Protein AF-0000000087589118 (afdb_homodimer)

Solvent-accessible surface area (backbone atoms only — not comparable to full-atom values): 20149 Å² total; per-residue (Å²): 125,88,69,83,42,79,87,40,58,57,67,55,26,70,69,50,79,77,41,51,36,53,31,52,37,42,54,59,58,39,51,76,53,74,71,47,61,70,73,59,77,58,68,56,58,54,50,35,26,51,57,49,11,67,47,36,67,33,54,89,62,41,63,40,61,42,80,47,79,38,60,33,68,79,64,35,42,68,54,47,76,59,26,60,63,55,52,49,57,67,77,38,78,66,69,66,48,65,68,22,31,56,67,45,53,67,44,34,50,47,46,44,44,46,40,55,57,42,59,76,43,82,81,44,53,75,28,38,50,29,57,48,77,45,76,41,53,44,65,64,24,58,77,26,42,52,63,12,21,68,44,29,67,50,27,41,26,18,22,49,38,36,24,42,38,35,27,34,24,66,73,37,81,44,57,90,68,71,76,52,62,66,56,67,73,102,126,90,69,84,42,80,87,39,56,56,66,57,26,70,70,50,80,77,42,53,36,52,30,51,36,41,53,60,58,37,53,77,54,73,73,46,61,71,72,60,76,56,68,54,57,56,51,35,26,52,57,47,11,67,46,35,68,32,53,90,61,40,63,42,63,42,79,47,80,38,60,34,69,80,64,35,42,68,53,48,78,60,26,61,64,54,52,49,58,66,76,38,80,67,69,66,47,65,69,25,33,56,68,45,54,68,45,36,49,46,46,44,45,46,40,54,57,44,59,75,44,81,81,43,53,76,26,38,50,28,57,47,76,44,75,42,54,42,64,66,23,60,76,26,41,55,63,13,19,67,43,30,68,49,29,40,26,19,24,50,39,35,26,43,37,34,28,35,24,66,75,37,82,45,57,88,68,69,75,52,60,66,56,68,73,103

Organism: NCBI:txid797122

Structure (mmCIF, N/CA/C/O backbone):
data_AF-0000000087589118-model_v1
#
loop_
_entity.id
_entity.type
_entity.pdbx_description
1 polymer 'Nitroreductase domain-containing protein'
#
loop_
_atom_site.group_PDB
_atom_site.id
_atom_site.type_symbol
_atom_site.label_atom_id
_atom_site.label_alt_id
_atom_site.label_comp_id
_atom_site.label_asym_id
_atom_site.label_entity_id
_atom_site.label_seq_id
_atom_site.pdbx_PDB_ins_code
_atom_site.Cartn_x
_atom_site.Cartn_y
_atom_site.Cartn_z
_atom_site.occupancy
_atom_site.B_iso_or_equiv
_atom_site.auth_seq_id
_atom_site.auth_comp_id
_atom_site.auth_asym_id
_atom_site.auth_atom_id
_atom_site.pdbx_PDB_model_num
ATOM 1 N N . VAL A 1 1 ? -5.434 -13.031 11.891 1 37.47 1 VAL A N 1
ATOM 2 C CA . VAL A 1 1 ? -5.336 -12.188 13.07 1 37.47 1 VAL A CA 1
ATOM 3 C C . VAL A 1 1 ? -6.621 -11.375 13.242 1 37.47 1 VAL A C 1
ATOM 5 O O . VAL A 1 1 ? -7.047 -10.68 12.312 1 37.47 1 VAL A O 1
ATOM 8 N N . ALA A 1 2 ? -7.414 -11.891 14.156 1 46.22 2 ALA A N 1
ATOM 9 C CA . ALA A 1 2 ? -8.586 -11.094 14.5 1 46.22 2 ALA A CA 1
ATOM 10 C C . ALA A 1 2 ? -8.188 -9.656 14.836 1 46.22 2 ALA A C 1
ATOM 12 O O . ALA A 1 2 ? -7.449 -9.422 15.789 1 46.22 2 ALA A O 1
ATOM 13 N N . MET A 1 3 ? -8.172 -8.719 13.742 1 62.84 3 MET A N 1
ATOM 14 C CA . MET A 1 3 ? -7.801 -7.324 13.984 1 62.84 3 MET A CA 1
ATOM 15 C C . MET A 1 3 ? -8.789 -6.66 14.938 1 62.84 3 MET A C 1
ATOM 17 O O . MET A 1 3 ? -10 -6.809 14.781 1 62.84 3 MET A O 1
ATOM 21 N N . HIS A 1 4 ? -8.289 -6.453 16.156 1 75.31 4 HIS A N 1
ATOM 22 C CA . HIS A 1 4 ? -9.133 -5.734 17.125 1 75.31 4 HIS A CA 1
ATOM 23 C C . HIS A 1 4 ? -9.055 -4.227 16.906 1 75.31 4 HIS A C 1
ATOM 25 O O . HIS A 1 4 ? -7.973 -3.639 16.984 1 75.31 4 HIS A O 1
ATOM 31 N N . LEU A 1 5 ? -10.156 -3.74 16.359 1 88.06 5 LEU A N 1
ATOM 32 C CA . LEU A 1 5 ? -10.266 -2.295 16.188 1 88.06 5 LEU A CA 1
ATOM 33 C C . LEU A 1 5 ? -11.109 -1.676 17.297 1 88.06 5 LEU A C 1
ATOM 35 O O . LEU A 1 5 ? -12.039 -2.312 17.797 1 88.06 5 LEU A O 1
ATOM 39 N N . SER A 1 6 ? -10.742 -0.585 17.719 1 89.88 6 SER A N 1
ATOM 40 C CA . SER A 1 6 ? -11.445 0.106 18.797 1 89.88 6 SER A CA 1
ATOM 41 C C . SER A 1 6 ? -12.711 0.783 18.281 1 89.88 6 SER A C 1
ATOM 43 O O . SER A 1 6 ? -13.688 0.93 19.016 1 89.88 6 SER A O 1
ATOM 45 N N . THR A 1 7 ? -12.766 1.156 17.016 1 90.06 7 THR A N 1
ATOM 46 C CA . THR A 1 7 ? -13.859 1.964 16.484 1 90.06 7 THR A CA 1
ATOM 47 C C . THR A 1 7 ? -14.898 1.083 15.797 1 90.06 7 THR A C 1
ATOM 49 O O . THR A 1 7 ? -15.992 1.544 15.469 1 90.06 7 THR A O 1
ATOM 52 N N . VAL A 1 8 ? -14.547 -0.201 15.523 1 91 8 VAL A N 1
ATOM 53 C CA . VAL A 1 8 ? -15.445 -1.096 14.805 1 91 8 VAL A CA 1
ATOM 54 C C . VAL A 1 8 ? -15.477 -2.459 15.492 1 91 8 VAL A C 1
ATOM 56 O O . VAL A 1 8 ? -14.43 -3.037 15.781 1 91 8 VAL A O 1
ATOM 59 N N . ALA A 1 9 ? -16.641 -2.93 15.742 1 91.62 9 ALA A N 1
ATOM 60 C CA . ALA A 1 9 ? -16.781 -4.246 16.359 1 91.62 9 ALA A CA 1
ATOM 61 C C . ALA A 1 9 ? -16.281 -5.344 15.422 1 91.62 9 ALA A C 1
ATOM 63 O O . ALA A 1 9 ? -16.516 -5.297 14.211 1 91.62 9 ALA A O 1
ATOM 64 N N . ALA A 1 10 ? -15.609 -6.266 15.984 1 89.38 10 ALA A N 1
ATOM 65 C CA . ALA A 1 10 ? -15.055 -7.375 15.211 1 89.38 10 ALA A CA 1
ATOM 66 C C . ALA A 1 10 ? -16.141 -8.117 14.445 1 89.38 10 ALA A C 1
ATOM 68 O O . ALA A 1 10 ? -15.922 -8.562 13.32 1 89.38 10 ALA A O 1
ATOM 69 N N . GLU A 1 11 ? -17.25 -8.266 15.086 1 91.44 11 GLU A N 1
ATOM 70 C CA . GLU A 1 11 ? -18.375 -8.945 14.453 1 91.44 11 GLU A CA 1
ATOM 71 C C . GLU A 1 11 ? -18.859 -8.188 13.227 1 91.44 11 GLU A C 1
ATOM 73 O O . GLU A 1 11 ? -19.234 -8.805 12.219 1 91.44 11 GLU A O 1
ATOM 78 N N . GLU A 1 12 ? -18.891 -6.895 13.359 1 93.44 12 GLU A N 1
ATOM 79 C CA . GLU A 1 12 ? -19.281 -6.074 12.227 1 93.44 12 GLU A CA 1
ATOM 80 C C . GLU A 1 12 ? -18.328 -6.25 11.047 1 93.44 12 GLU A C 1
ATOM 82 O O . GLU A 1 12 ? -18.766 -6.359 9.898 1 93.44 12 GLU A O 1
ATOM 87 N N . VAL A 1 13 ? -17.062 -6.293 11.289 1 92.38 13 VAL A N 1
ATOM 88 C CA . VAL A 1 13 ? -16.047 -6.492 10.242 1 92.38 13 VAL A CA 1
ATOM 89 C C . VAL A 1 13 ? -16.25 -7.863 9.602 1 92.38 13 VAL A C 1
ATOM 91 O O . VAL A 1 13 ? -16.219 -7.988 8.375 1 92.38 13 VAL A O 1
ATOM 94 N N . ARG A 1 14 ? -16.438 -8.883 10.391 1 90.25 14 ARG A N 1
ATOM 95 C CA . ARG A 1 14 ? -16.578 -10.25 9.906 1 90.25 14 ARG A CA 1
ATOM 96 C C . ARG A 1 14 ? -17.797 -10.391 9 1 90.25 14 ARG A C 1
ATOM 98 O O . ARG A 1 14 ? -17.75 -11.109 8 1 90.25 14 ARG A O 1
ATOM 105 N N . GLU A 1 15 ? -18.844 -9.688 9.305 1 93.56 15 GLU A N 1
ATOM 106 C CA . GLU A 1 15 ? -20.109 -9.844 8.602 1 93.56 15 GLU A CA 1
ATOM 107 C C . GLU A 1 15 ? -20.172 -8.945 7.367 1 93.56 15 GLU A C 1
ATOM 109 O O . GLU A 1 15 ? -21.047 -9.109 6.516 1 93.56 15 GLU A O 1
ATOM 114 N N . THR A 1 16 ? -19.25 -8.055 7.355 1 94.25 16 THR A N 1
ATOM 115 C CA . THR A 1 16 ? -19.234 -7.137 6.223 1 94.25 16 THR A CA 1
ATOM 116 C C . THR A 1 16 ? -18.797 -7.852 4.949 1 94.25 16 THR A C 1
ATOM 118 O O . THR A 1 16 ? -17.844 -8.648 4.977 1 94.25 16 THR A O 1
ATOM 121 N N . GLU A 1 17 ? -19.531 -7.641 3.891 1 94.06 17 GLU A N 1
ATOM 122 C CA . GLU A 1 17 ? -19.156 -8.164 2.582 1 94.06 17 GLU A CA 1
ATOM 123 C C . GLU A 1 17 ? -18.484 -7.082 1.732 1 94.06 17 GLU A C 1
ATOM 125 O O . GLU A 1 17 ? -18.938 -5.934 1.714 1 94.06 17 GLU A O 1
ATOM 130 N N . ILE A 1 18 ? -17.484 -7.496 1.084 1 95.88 18 ILE A N 1
ATOM 131 C CA . ILE A 1 18 ? -16.75 -6.555 0.233 1 95.88 18 ILE A CA 1
ATOM 132 C C . ILE A 1 18 ? -17.109 -6.809 -1.23 1 95.88 18 ILE A C 1
ATOM 134 O O . ILE A 1 18 ? -16.969 -7.93 -1.725 1 95.88 18 ILE A O 1
ATOM 138 N N . THR A 1 19 ? -17.547 -5.781 -1.872 1 94.94 19 THR A N 1
ATOM 139 C CA . THR A 1 19 ? -17.812 -5.84 -3.305 1 94.94 19 THR A CA 1
ATOM 140 C C . THR A 1 19 ? -16.703 -5.152 -4.094 1 94.94 19 THR A C 1
ATOM 142 O O . THR A 1 19 ? -15.961 -4.34 -3.547 1 94.94 19 THR A O 1
ATOM 145 N N . PRO A 1 20 ? -16.625 -5.516 -5.379 1 94.75 20 PRO A N 1
ATOM 146 C CA . PRO A 1 20 ? -15.633 -4.84 -6.215 1 94.75 20 PRO A CA 1
ATOM 147 C C . PRO A 1 20 ? -15.812 -3.322 -6.23 1 94.75 20 PRO A C 1
ATOM 149 O O . PRO A 1 20 ? -14.82 -2.584 -6.25 1 94.75 20 PRO A O 1
ATOM 152 N N . ALA A 1 21 ? -17.016 -2.857 -6.145 1 95.06 21 ALA A N 1
ATOM 153 C CA . ALA A 1 21 ? -17.266 -1.421 -6.121 1 95.06 21 ALA A CA 1
ATOM 154 C C . ALA A 1 21 ? -16.703 -0.786 -4.852 1 95.06 21 ALA A C 1
ATOM 156 O O . ALA A 1 21 ? -16.156 0.314 -4.895 1 95.06 21 ALA A O 1
ATOM 157 N N . MET A 1 22 ? -16.844 -1.459 -3.727 1 95.19 22 MET A N 1
ATOM 158 C CA . MET A 1 22 ? -16.328 -0.967 -2.455 1 95.19 22 MET A CA 1
ATOM 159 C C . MET A 1 22 ? -14.805 -0.904 -2.48 1 95.19 22 MET A C 1
ATOM 161 O O . MET A 1 22 ? -14.211 0.067 -2.008 1 95.19 22 MET A O 1
ATOM 165 N N . ALA A 1 23 ? -14.195 -1.973 -3.043 1 95.44 23 ALA A N 1
ATOM 166 C CA . ALA A 1 23 ? -12.742 -1.996 -3.164 1 95.44 23 ALA A CA 1
ATOM 167 C C . ALA A 1 23 ? -12.242 -0.854 -4.047 1 95.44 23 ALA A C 1
ATOM 169 O O . ALA A 1 23 ? -11.297 -0.152 -3.689 1 95.44 23 ALA A O 1
ATOM 170 N N . ALA A 1 24 ? -12.898 -0.668 -5.148 1 94.31 24 ALA A N 1
ATOM 171 C CA . ALA A 1 24 ? -12.531 0.403 -6.074 1 94.31 24 ALA A CA 1
ATOM 172 C C . ALA A 1 24 ? -12.656 1.769 -5.402 1 94.31 24 ALA A C 1
ATOM 174 O O . ALA A 1 24 ? -11.758 2.609 -5.527 1 94.31 24 ALA A O 1
ATOM 175 N N . LYS A 1 25 ? -13.727 1.959 -4.723 1 94.12 25 LYS A N 1
ATOM 176 C CA . LYS A 1 25 ? -13.961 3.232 -4.047 1 94.12 25 LYS A CA 1
ATOM 177 C C . LYS A 1 25 ? -12.891 3.496 -2.994 1 94.12 25 LYS A C 1
ATOM 179 O O . LYS A 1 25 ? -12.305 4.578 -2.955 1 94.12 25 LYS A O 1
ATOM 184 N N . LEU A 1 26 ? -12.656 2.551 -2.172 1 95.44 26 LEU A N 1
ATOM 185 C CA . LEU A 1 26 ? -11.719 2.744 -1.07 1 95.44 26 LEU A CA 1
ATOM 186 C C . LEU A 1 26 ? -10.305 2.984 -1.594 1 95.44 26 LEU A C 1
ATOM 188 O O . LEU A 1 26 ? -9.625 3.904 -1.143 1 95.44 26 LEU A O 1
ATOM 192 N N . VAL A 1 27 ? -9.852 2.146 -2.543 1 93.69 27 VAL A N 1
ATOM 193 C CA . VAL A 1 27 ? -8.508 2.277 -3.098 1 93.69 27 VAL A CA 1
ATOM 194 C C . VAL A 1 27 ? -8.375 3.609 -3.83 1 93.69 27 VAL A C 1
ATOM 196 O O . VAL A 1 27 ? -7.328 4.258 -3.771 1 93.69 27 VAL A O 1
ATOM 199 N N . GLY A 1 28 ? -9.461 4.055 -4.422 1 88.56 28 GLY A N 1
ATOM 200 C CA . GLY A 1 28 ? -9.461 5.297 -5.176 1 88.56 28 GLY A CA 1
ATOM 201 C C . GLY A 1 28 ? -9.641 6.523 -4.301 1 88.56 28 GLY A C 1
ATOM 202 O O . GLY A 1 28 ? -9.422 7.652 -4.754 1 88.56 28 GLY A O 1
ATOM 203 N N . LEU A 1 29 ? -10.07 6.348 -3.072 1 88 29 LEU A N 1
ATOM 204 C CA . LEU A 1 29 ? -10.344 7.453 -2.162 1 88 29 LEU A CA 1
ATOM 205 C C . LEU A 1 29 ? -9.047 8.109 -1.692 1 88 29 LEU A C 1
ATOM 207 O O . LEU A 1 29 ? -9.039 9.273 -1.309 1 88 29 LEU A O 1
ATOM 211 N N . ARG A 1 30 ? -8.047 7.332 -1.712 1 84.94 30 ARG A N 1
ATOM 212 C CA . ARG A 1 30 ? -6.785 7.848 -1.195 1 84.94 30 ARG A CA 1
ATOM 213 C C . ARG A 1 30 ? -6.215 8.922 -2.117 1 84.94 30 ARG A C 1
ATOM 215 O O . ARG A 1 30 ? -6.027 8.688 -3.312 1 84.94 30 ARG A O 1
ATOM 222 N N . MET A 1 31 ? -5.965 10.086 -1.559 1 83.06 31 MET A N 1
ATOM 223 C CA . MET A 1 31 ? -5.348 11.211 -2.268 1 83.06 31 MET A CA 1
ATOM 224 C C . MET A 1 31 ? -4.418 11.992 -1.349 1 83.06 31 MET A C 1
ATOM 226 O O . MET A 1 31 ? -4.613 12.016 -0.132 1 83.06 31 MET A O 1
ATOM 230 N N . SER A 1 32 ? -3.49 12.594 -2.039 1 85.25 32 SER A N 1
ATOM 231 C CA . SER A 1 32 ? -2.609 13.445 -1.247 1 85.25 32 SER A CA 1
ATOM 232 C C . SER A 1 32 ? -3.264 14.797 -0.955 1 85.25 32 SER A C 1
ATOM 234 O O . SER A 1 32 ? -3.518 15.578 -1.871 1 85.25 32 SER A O 1
ATOM 236 N N . THR A 1 33 ? -3.553 14.984 0.29 1 88.31 33 THR A N 1
ATOM 237 C CA . THR A 1 33 ? -4.164 16.219 0.748 1 88.31 33 THR A CA 1
ATOM 238 C C . THR A 1 33 ? -3.1 17.203 1.241 1 88.31 33 THR A C 1
ATOM 240 O O . THR A 1 33 ? -2.254 16.844 2.062 1 88.31 33 THR A O 1
ATOM 243 N N . ARG A 1 34 ? -3.139 18.375 0.814 1 85.62 34 ARG A N 1
ATOM 244 C CA . ARG A 1 34 ? -2.094 19.344 1.159 1 85.62 34 ARG A CA 1
ATOM 245 C C . ARG A 1 34 ? -2.688 20.609 1.764 1 85.62 34 ARG A C 1
ATOM 247 O O . ARG A 1 34 ? -2.141 21.703 1.596 1 85.62 34 ARG A O 1
ATOM 254 N N . ASN A 1 35 ? -3.83 20.484 2.254 1 89.56 35 ASN A N 1
ATOM 255 C CA . ASN A 1 35 ? -4.551 21.484 3.031 1 89.56 35 ASN A CA 1
ATOM 256 C C . ASN A 1 35 ? -5.465 20.844 4.066 1 89.56 35 ASN A C 1
ATOM 258 O O . ASN A 1 35 ? -6.668 20.703 3.834 1 89.56 35 ASN A O 1
ATOM 262 N N . PHE A 1 36 ? -4.969 20.641 5.285 1 94.06 36 PHE A N 1
ATOM 263 C CA . PHE A 1 36 ? -5.691 19.875 6.293 1 94.06 36 PHE A CA 1
ATOM 264 C C . PHE A 1 36 ? -6.523 20.797 7.176 1 94.06 36 PHE A C 1
ATOM 266 O O . PHE A 1 36 ? -6.145 21.938 7.414 1 94.06 36 PHE A O 1
ATOM 273 N N . LYS A 1 37 ? -7.645 20.203 7.578 1 94.44 37 LYS A N 1
ATOM 274 C CA . LYS A 1 37 ? -8.383 20.859 8.648 1 94.44 37 LYS A CA 1
ATOM 275 C C . LYS A 1 37 ? -7.625 20.766 9.977 1 94.44 37 LYS A C 1
ATOM 277 O O . LYS A 1 37 ? -6.82 19.859 10.172 1 94.44 37 LYS A O 1
ATOM 282 N N . ALA A 1 38 ? -7.926 21.625 10.883 1 94.31 38 ALA A N 1
ATOM 283 C CA . ALA A 1 38 ? -7.219 21.703 12.156 1 94.31 38 ALA A CA 1
ATOM 284 C C . ALA A 1 38 ? -7.742 20.656 13.141 1 94.31 38 ALA A C 1
ATOM 286 O O . ALA A 1 38 ? -7.117 20.406 14.172 1 94.31 38 ALA A O 1
ATOM 287 N N . ASP A 1 39 ? -8.93 20.062 12.844 1 96.56 39 ASP A N 1
ATOM 288 C CA . ASP A 1 39 ? -9.531 19.109 13.758 1 96.56 39 ASP A CA 1
ATOM 289 C C . ASP A 1 39 ? -8.609 17.922 14 1 96.56 39 ASP A C 1
ATOM 291 O O . ASP A 1 39 ? -8.164 17.266 13.055 1 96.56 39 ASP A O 1
ATOM 295 N N . VAL A 1 40 ? -8.328 17.688 15.305 1 97.75 40 VAL A N 1
ATOM 296 C CA . VAL A 1 40 ? -7.469 16.578 15.68 1 97.75 40 VAL A CA 1
ATOM 297 C C . VAL A 1 40 ? -8.266 15.273 15.641 1 97.75 40 VAL A C 1
ATOM 299 O O . VAL A 1 40 ? -9.328 15.172 16.25 1 97.75 40 VAL A O 1
ATOM 302 N N . PRO A 1 41 ? -7.824 14.32 14.906 1 97.62 41 PRO A N 1
ATOM 303 C CA . PRO A 1 41 ? -8.539 13.039 14.914 1 97.62 41 PRO A CA 1
ATOM 304 C C . PRO A 1 41 ? -8.562 12.383 16.297 1 97.62 41 PRO A C 1
ATOM 306 O O . PRO A 1 41 ? -7.633 12.562 17.078 1 97.62 41 PRO A O 1
ATOM 309 N N . ALA A 1 42 ? -9.594 11.617 16.531 1 97 42 ALA A N 1
ATOM 310 C CA . ALA A 1 42 ? -9.68 10.859 17.781 1 97 42 ALA A CA 1
ATOM 311 C C . ALA A 1 42 ? -8.531 9.859 17.891 1 97 42 ALA A C 1
ATOM 313 O O . ALA A 1 42 ? -8.141 9.234 16.906 1 97 42 ALA A O 1
ATOM 314 N N . ALA A 1 43 ? -8.07 9.672 19.125 1 96.19 43 ALA A N 1
ATOM 315 C CA . ALA A 1 43 ? -6.918 8.805 19.375 1 96.19 43 ALA A CA 1
ATOM 316 C C . ALA A 1 43 ? -7.223 7.367 18.953 1 96.19 43 ALA A C 1
ATOM 318 O O . ALA A 1 43 ? -6.348 6.668 18.438 1 96.19 43 ALA A O 1
ATOM 319 N N . ASN A 1 44 ? -8.383 6.957 19.219 1 95.88 44 ASN A N 1
ATOM 320 C CA . ASN A 1 44 ? -8.75 5.582 18.875 1 95.88 44 ASN A CA 1
ATOM 321 C C . ASN A 1 44 ? -8.766 5.355 17.375 1 95.88 44 ASN A C 1
ATOM 323 O O . ASN A 1 44 ? -8.445 4.266 16.906 1 95.88 44 ASN A O 1
ATOM 327 N N . VAL A 1 45 ? -9.125 6.363 16.562 1 96.56 45 VAL A N 1
ATOM 328 C CA . VAL A 1 45 ? -9.102 6.254 15.109 1 96.56 45 VAL A CA 1
ATOM 329 C C . VAL A 1 45 ? -7.656 6.109 14.633 1 96.56 45 VAL A C 1
ATOM 331 O O . VAL A 1 45 ? -7.359 5.27 13.773 1 96.56 45 VAL A O 1
ATOM 334 N N . LEU A 1 46 ? -6.77 6.871 15.227 1 97.31 46 LEU A N 1
ATOM 335 C CA . LEU A 1 46 ? -5.359 6.793 14.867 1 97.31 46 LEU A CA 1
ATOM 336 C C . LEU A 1 46 ? -4.785 5.426 15.219 1 97.31 46 LEU A C 1
ATOM 338 O O . LEU A 1 46 ? -4.008 4.855 14.445 1 97.31 46 LEU A O 1
ATOM 342 N N . THR A 1 47 ? -5.195 4.918 16.359 1 95.19 47 THR A N 1
ATOM 343 C CA . THR A 1 47 ? -4.75 3.594 16.766 1 95.19 47 THR A CA 1
ATOM 344 C C . THR A 1 47 ? -5.234 2.525 15.797 1 95.19 47 THR A C 1
ATOM 346 O O . THR A 1 47 ? -4.484 1.618 15.438 1 95.19 47 THR A O 1
ATOM 349 N N . ASP A 1 48 ? -6.469 2.65 15.398 1 95.44 48 ASP A N 1
ATOM 350 C CA . A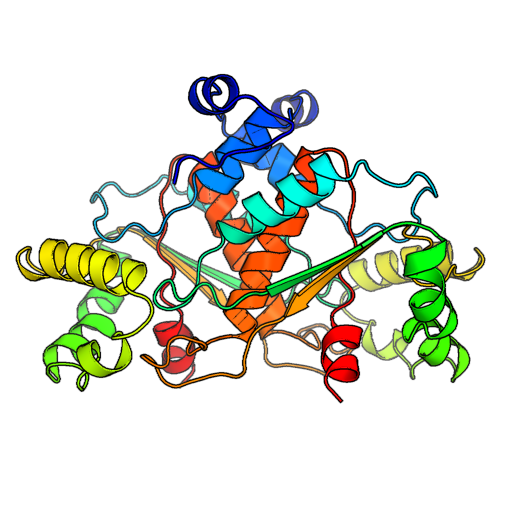SP A 1 48 ? -7.027 1.701 14.438 1 95.44 48 ASP A CA 1
ATOM 351 C C . ASP A 1 48 ? -6.285 1.771 13.109 1 95.44 48 ASP A C 1
ATOM 353 O O . ASP A 1 48 ? -6.023 0.742 12.484 1 95.44 48 ASP A O 1
ATOM 357 N N . ILE A 1 49 ? -5.977 2.973 12.688 1 96.62 49 ILE A N 1
ATOM 358 C CA . ILE A 1 49 ? -5.246 3.154 11.438 1 96.62 49 ILE A CA 1
ATOM 359 C C . ILE A 1 49 ? -3.898 2.441 11.516 1 96.62 49 ILE A C 1
ATOM 361 O O . ILE A 1 49 ? -3.502 1.744 10.578 1 96.62 49 ILE A O 1
ATOM 365 N N . VAL A 1 50 ? -3.221 2.557 12.648 1 94.81 50 VAL A N 1
ATOM 366 C CA . VAL A 1 50 ? -1.927 1.913 12.844 1 94.81 50 VAL A CA 1
ATOM 367 C C . VAL A 1 50 ? -2.1 0.396 12.859 1 94.81 50 VAL A C 1
ATOM 369 O O . VAL A 1 50 ? -1.301 -0.33 12.258 1 94.81 50 VAL A O 1
ATOM 372 N N . SER A 1 51 ? -3.129 -0.061 13.516 1 93.19 51 SER A N 1
ATOM 373 C CA . SER A 1 51 ? -3.41 -1.493 13.539 1 93.19 51 SER A CA 1
ATOM 374 C C . SER A 1 51 ? -3.615 -2.041 12.133 1 93.19 51 SER A C 1
ATOM 376 O O . SER A 1 51 ? -3.086 -3.102 11.789 1 93.19 51 SER A O 1
ATOM 378 N N . LEU A 1 52 ? -4.352 -1.342 11.344 1 93.56 52 LEU A N 1
ATOM 379 C CA . LEU A 1 52 ? -4.621 -1.773 9.977 1 93.56 52 LEU A CA 1
ATOM 380 C C . LEU A 1 52 ? -3.363 -1.688 9.125 1 93.56 52 LEU A C 1
ATOM 382 O O . LEU A 1 52 ? -3.141 -2.529 8.25 1 93.56 52 LEU A O 1
ATOM 386 N N . ALA A 1 5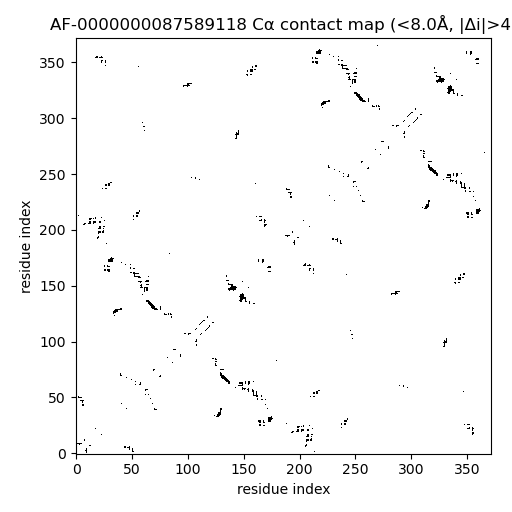3 ? -2.518 -0.672 9.375 1 93.88 53 ALA A N 1
ATOM 387 C CA . ALA A 1 53 ? -1.243 -0.551 8.672 1 93.88 53 ALA A CA 1
ATOM 388 C C . ALA A 1 53 ? -0.362 -1.771 8.922 1 93.88 53 ALA A C 1
ATOM 390 O O . ALA A 1 53 ? 0.359 -2.217 8.023 1 93.88 53 ALA A O 1
ATOM 391 N N . SER A 1 54 ? -0.457 -2.357 10.078 1 88.62 54 SER A N 1
ATOM 392 C CA . SER A 1 54 ? 0.389 -3.473 10.484 1 88.62 54 SER A CA 1
ATOM 393 C C . SER A 1 54 ? -0.022 -4.766 9.781 1 88.62 54 SER A C 1
ATOM 395 O O . SER A 1 54 ? 0.676 -5.777 9.875 1 88.62 54 SER A O 1
ATOM 397 N N . CYS A 1 55 ? -1.126 -4.734 9.062 1 88.25 55 CYS A N 1
ATOM 398 C CA . CYS A 1 55 ? -1.56 -5.883 8.273 1 88.25 55 CYS A CA 1
ATOM 399 C C . CYS A 1 55 ? -0.79 -5.965 6.957 1 88.25 55 CYS A C 1
ATOM 401 O O . CYS A 1 55 ? -0.933 -6.93 6.207 1 88.25 55 CYS A O 1
ATOM 403 N N . ALA A 1 56 ? 0.005 -4.98 6.691 1 91.56 56 ALA A N 1
ATOM 404 C CA . ALA A 1 56 ? 0.796 -4.961 5.465 1 91.56 56 ALA A CA 1
ATOM 405 C C . ALA A 1 56 ? 1.748 -6.152 5.406 1 91.56 56 ALA A C 1
ATOM 407 O O . ALA A 1 56 ? 2.162 -6.672 6.445 1 91.56 56 ALA A O 1
ATOM 408 N N . PRO A 1 57 ? 2.041 -6.602 4.215 1 87.5 57 PRO A N 1
ATOM 409 C CA . PRO A 1 57 ? 3.057 -7.652 4.105 1 87.5 57 PRO A CA 1
ATOM 410 C C . PRO A 1 57 ? 4.445 -7.176 4.52 1 87.5 57 PRO A C 1
ATOM 412 O O . PRO A 1 57 ? 4.723 -5.973 4.5 1 87.5 57 PRO A O 1
ATOM 415 N N . SER A 1 58 ? 5.266 -8.078 4.973 1 81.81 58 SER A N 1
ATOM 416 C CA . SER A 1 58 ? 6.672 -7.828 5.273 1 81.81 58 SER A CA 1
ATOM 417 C C . SER A 1 58 ? 7.527 -9.055 4.961 1 81.81 58 SER A C 1
ATOM 419 O O . SER A 1 58 ? 7.031 -10.18 4.953 1 81.81 58 SER A O 1
ATOM 421 N N . GLY A 1 59 ? 8.664 -8.695 4.535 1 74.62 59 GLY A N 1
ATOM 422 C CA . GLY A 1 59 ? 9.586 -9.797 4.281 1 74.62 59 GLY A CA 1
ATOM 423 C C . GLY A 1 59 ? 9.656 -10.789 5.43 1 74.62 59 GLY A C 1
ATOM 424 O O . GLY A 1 59 ? 9.883 -10.398 6.578 1 74.62 59 GLY A O 1
ATOM 425 N N . ALA A 1 60 ? 9.352 -12.023 5.047 1 65.94 60 ALA A N 1
ATOM 426 C CA . ALA A 1 60 ? 9.438 -13.133 5.996 1 65.94 60 ALA A CA 1
ATOM 427 C C . ALA A 1 60 ? 8.5 -12.914 7.18 1 65.94 60 ALA A C 1
ATOM 429 O O . ALA A 1 60 ? 8.688 -13.508 8.242 1 65.94 60 ALA A O 1
ATOM 430 N N . GLY A 1 61 ? 7.57 -11.938 7.051 1 70 61 GLY A N 1
ATOM 431 C CA . GLY A 1 61 ? 6.617 -11.656 8.109 1 70 61 GLY A CA 1
ATOM 432 C C . GLY A 1 61 ? 7.258 -11.055 9.344 1 70 61 GLY A C 1
ATOM 433 O O . GLY A 1 61 ? 6.727 -11.172 10.453 1 70 61 GLY A O 1
ATOM 434 N N . CYS A 1 62 ? 8.406 -10.352 9.203 1 67.06 62 CYS A N 1
ATOM 435 C CA . CYS A 1 62 ? 9.188 -9.812 10.305 1 67.06 62 CYS A CA 1
ATOM 436 C C . CYS A 1 62 ? 8.477 -8.633 10.953 1 67.06 62 CYS A C 1
ATOM 438 O O . CYS A 1 62 ? 8.727 -8.305 12.117 1 67.06 62 CYS A O 1
ATOM 440 N N . ASP A 1 63 ? 7.543 -8.062 10.25 1 75.44 63 ASP A N 1
ATOM 441 C CA . ASP A 1 63 ? 6.805 -6.902 10.742 1 75.44 63 ASP A CA 1
ATOM 442 C C . ASP A 1 63 ? 7.738 -5.902 11.414 1 75.44 63 ASP A C 1
ATOM 444 O O . ASP A 1 63 ? 7.555 -5.562 12.586 1 75.44 63 ASP A O 1
ATOM 448 N N . PRO A 1 64 ? 8.672 -5.348 10.695 1 77.75 64 PRO A N 1
ATOM 449 C CA . PRO A 1 64 ? 9.734 -4.527 11.281 1 77.75 64 PRO A CA 1
ATOM 450 C C . PRO A 1 64 ? 9.297 -3.09 11.539 1 77.75 64 PRO A C 1
ATOM 452 O O . PRO A 1 64 ? 10.031 -2.314 12.156 1 77.75 64 PRO A O 1
ATOM 455 N N . CYS A 1 65 ? 8.141 -2.752 11.156 1 86.94 65 CYS A N 1
ATOM 456 C CA . CYS A 1 65 ? 7.734 -1.354 11.172 1 86.94 65 CYS A CA 1
ATOM 457 C C . CYS A 1 65 ? 7.352 -0.918 12.586 1 86.94 65 CYS A C 1
ATOM 459 O O . CYS A 1 65 ? 6.723 -1.678 13.32 1 86.94 65 CYS A O 1
ATOM 461 N N . ARG A 1 66 ? 7.832 0.171 12.922 1 89.69 66 ARG A N 1
ATOM 462 C CA . ARG A 1 66 ? 7.414 0.885 14.125 1 89.69 66 ARG A CA 1
ATOM 463 C C . ARG A 1 66 ? 6.656 2.158 13.766 1 89.69 66 ARG A C 1
ATOM 465 O O . ARG A 1 66 ? 7.012 2.855 12.812 1 89.69 66 ARG A O 1
ATOM 472 N N . TYR A 1 67 ? 5.625 2.385 14.57 1 92.19 67 TYR A N 1
ATOM 473 C CA . TYR A 1 67 ? 4.758 3.525 14.297 1 92.19 67 TYR A CA 1
ATOM 474 C C . TYR A 1 67 ? 4.828 4.547 15.422 1 92.19 67 TYR A C 1
ATOM 476 O O . TYR A 1 67 ? 4.621 4.203 16.594 1 92.19 67 TYR A O 1
ATOM 484 N N . THR A 1 68 ? 5.18 5.742 15.109 1 94.19 68 THR A N 1
ATOM 485 C CA . THR A 1 68 ? 5.141 6.863 16.047 1 94.19 68 THR A CA 1
ATOM 486 C C . THR A 1 68 ? 4.039 7.848 15.664 1 94.19 68 THR A C 1
ATOM 488 O O . THR A 1 68 ? 4.035 8.383 14.555 1 94.19 68 THR A O 1
ATOM 491 N N . VAL A 1 69 ? 3.135 8.047 16.547 1 96.06 69 VAL A N 1
ATOM 492 C CA . VAL A 1 69 ? 2.01 8.945 16.297 1 96.06 69 VAL A CA 1
ATOM 493 C C . VAL A 1 69 ? 2.195 10.234 17.094 1 96.06 69 VAL A C 1
ATOM 495 O O . VAL A 1 69 ? 2.365 10.195 18.312 1 96.06 69 VAL A O 1
ATOM 498 N N . VAL A 1 70 ? 2.266 11.328 16.422 1 95.56 70 VAL A N 1
ATOM 499 C CA . VAL A 1 70 ? 2.293 12.664 17 1 95.56 70 VAL A CA 1
ATOM 500 C C . VAL A 1 70 ? 0.994 13.398 16.672 1 95.56 70 VAL A C 1
ATOM 502 O O . VAL A 1 70 ? 0.679 13.617 15.5 1 95.56 70 VAL A O 1
ATOM 505 N N . SER A 1 71 ? 0.251 13.734 17.672 1 97.31 71 SER A N 1
ATOM 506 C CA . SER A 1 71 ? -1.069 14.297 17.406 1 97.31 71 SER A CA 1
ATOM 507 C C . SER A 1 71 ? -1.406 15.414 18.391 1 97.31 71 SER A C 1
ATOM 509 O O . SER A 1 71 ? -1.16 15.281 19.594 1 97.31 71 SER A O 1
ATOM 511 N N . GLY A 1 72 ? -2.02 16.453 17.812 1 97 72 GLY A N 1
ATOM 512 C CA . GLY A 1 72 ? -2.365 17.609 18.625 1 97 72 GLY A CA 1
ATOM 513 C C . GLY A 1 72 ? -1.379 18.766 18.484 1 97 72 GLY A C 1
ATOM 514 O O . GLY A 1 72 ? -0.218 18.547 18.141 1 97 72 GLY A O 1
ATOM 515 N N . PRO A 1 73 ? -1.863 19.938 18.703 1 94.31 73 PRO A N 1
ATOM 516 C CA . PRO A 1 73 ? -1.046 21.125 18.453 1 94.31 73 PRO A CA 1
ATOM 517 C C . PRO A 1 73 ? 0.24 21.156 19.266 1 94.31 73 PRO A C 1
ATOM 519 O O . PRO A 1 73 ? 1.3 21.516 18.75 1 94.31 73 PRO A O 1
ATOM 522 N N . ASP A 1 74 ? 0.171 20.797 20.531 1 95.75 74 ASP A N 1
ATOM 523 C CA . ASP A 1 74 ? 1.345 20.859 21.391 1 95.75 74 ASP A CA 1
ATOM 524 C C . ASP A 1 74 ? 2.41 19.859 20.938 1 95.75 74 ASP A C 1
ATOM 526 O O . ASP A 1 74 ? 3.59 20.203 20.859 1 95.75 74 ASP A O 1
ATOM 530 N N . ALA A 1 75 ? 1.983 18.656 20.641 1 95.56 75 ALA A N 1
ATOM 531 C CA . ALA A 1 75 ? 2.918 17.609 20.219 1 95.56 75 ALA A CA 1
ATOM 532 C C . ALA A 1 75 ? 3.494 17.906 18.844 1 95.56 75 ALA A C 1
ATOM 534 O O . ALA A 1 75 ? 4.645 17.578 18.547 1 95.56 75 ALA A O 1
ATOM 535 N N . MET A 1 76 ? 2.721 18.578 18 1 94.75 76 MET A N 1
ATOM 536 C CA . MET A 1 76 ? 3.107 18.844 16.625 1 94.75 76 MET A CA 1
ATOM 537 C C . MET A 1 76 ? 4.004 20.078 16.547 1 94.75 76 MET A C 1
ATOM 539 O O . MET A 1 76 ? 4.73 20.25 15.562 1 94.75 76 MET A O 1
ATOM 543 N N . ALA A 1 77 ? 4.031 20.922 17.484 1 94.06 77 ALA A N 1
ATOM 544 C CA . ALA A 1 77 ? 4.668 22.25 17.438 1 94.06 77 ALA A CA 1
ATOM 545 C C . ALA A 1 77 ? 6.137 22.141 17.047 1 94.06 77 ALA A C 1
ATOM 547 O O . ALA A 1 77 ? 6.59 22.828 16.125 1 94.06 77 ALA A O 1
ATOM 548 N N . PRO A 1 78 ? 6.906 21.219 17.688 1 90.81 78 PRO A N 1
ATOM 549 C CA . PRO A 1 78 ? 8.312 21.125 17.312 1 90.81 78 PRO A CA 1
ATOM 550 C C . PRO A 1 78 ? 8.5 20.734 15.844 1 90.81 78 PRO A C 1
ATOM 552 O O . PRO A 1 78 ? 9.469 21.156 15.203 1 90.81 78 PRO A O 1
ATOM 555 N N . LEU A 1 79 ? 7.664 19.922 15.328 1 87.88 79 LEU A N 1
ATOM 556 C CA . LEU A 1 79 ? 7.75 19.469 13.945 1 87.88 79 LEU A CA 1
ATOM 557 C C . LEU A 1 79 ? 7.367 20.594 12.984 1 87.88 79 LEU A C 1
ATOM 559 O O . LEU A 1 79 ? 7.98 20.75 11.922 1 87.88 79 LEU A O 1
ATOM 563 N N . VAL A 1 80 ? 6.348 21.266 13.391 1 87.06 80 VAL A N 1
ATOM 564 C CA . VAL A 1 80 ? 5.879 22.391 12.594 1 87.06 80 VAL A CA 1
ATOM 565 C C . VAL A 1 80 ? 6.965 23.453 12.516 1 87.06 80 VAL A C 1
ATOM 567 O O . VAL A 1 80 ? 7.234 24 11.445 1 87.06 80 VAL A O 1
ATOM 570 N N . ASP A 1 81 ? 7.598 23.734 13.594 1 85.88 81 ASP A N 1
ATOM 571 C CA . ASP A 1 81 ? 8.641 24.75 13.68 1 85.88 81 ASP A CA 1
ATOM 572 C C . ASP A 1 81 ? 9.859 24.359 12.844 1 85.88 81 ASP A C 1
ATOM 574 O O . ASP A 1 81 ? 10.609 25.219 12.391 1 85.88 81 ASP A O 1
ATOM 578 N N . ASN A 1 82 ? 10.094 23.078 12.625 1 81.5 82 ASN A N 1
ATOM 579 C CA . ASN A 1 82 ? 11.25 22.578 11.891 1 81.5 82 ASN A CA 1
ATOM 580 C C . ASN A 1 82 ? 10.836 21.906 10.586 1 81.5 82 ASN A C 1
ATOM 582 O O . ASN A 1 82 ? 11.477 20.953 10.148 1 81.5 82 ASN A O 1
ATOM 586 N N . ASP A 1 83 ? 9.734 22.328 10.055 1 78.19 83 ASP A N 1
ATOM 587 C CA . ASP A 1 83 ? 9.203 21.734 8.828 1 78.19 83 ASP A CA 1
ATOM 588 C C . ASP A 1 83 ? 10.242 21.781 7.703 1 78.19 83 ASP A C 1
ATOM 590 O O . ASP A 1 83 ? 10.633 22.859 7.25 1 78.19 83 ASP A O 1
ATOM 594 N N . PRO A 1 84 ? 10.711 20.625 7.328 1 66.81 84 PRO A N 1
ATOM 595 C CA . PRO A 1 84 ? 11.75 20.609 6.293 1 66.81 84 PRO A CA 1
ATOM 596 C C . PRO A 1 84 ? 11.266 21.172 4.961 1 66.81 84 PRO A C 1
ATOM 598 O O . PRO A 1 84 ? 12.055 21.734 4.195 1 66.81 84 PRO A O 1
ATOM 601 N N . ILE A 1 85 ? 10.039 21.016 4.695 1 66.69 85 ILE A N 1
ATOM 602 C CA . ILE A 1 85 ? 9.492 21.516 3.438 1 66.69 85 ILE A CA 1
ATOM 603 C C . ILE A 1 85 ? 9.562 23.047 3.42 1 66.69 85 ILE A C 1
ATOM 605 O O . ILE A 1 85 ? 9.922 23.641 2.404 1 66.69 85 ILE A O 1
ATOM 609 N N . ALA A 1 86 ? 9.164 23.594 4.551 1 64.88 86 ALA A N 1
ATOM 610 C CA . ALA A 1 86 ? 9.234 25.047 4.672 1 64.88 86 ALA A CA 1
ATOM 611 C C . ALA A 1 86 ? 10.672 25.531 4.496 1 64.88 86 ALA A C 1
ATOM 613 O O . ALA A 1 86 ? 10.906 26.547 3.828 1 64.88 86 ALA A O 1
ATOM 614 N N . LYS A 1 87 ? 11.547 24.781 5.07 1 65.12 87 LYS A N 1
ATOM 615 C CA . LYS A 1 87 ? 12.953 25.156 4.965 1 65.12 87 LYS A CA 1
ATOM 616 C C . LYS A 1 87 ? 13.445 25.047 3.525 1 65.12 87 LYS A C 1
ATOM 618 O O . LYS A 1 87 ? 14.234 25.875 3.064 1 65.12 87 LYS A O 1
ATOM 623 N N . MET A 1 88 ? 12.961 24.031 2.861 1 61.81 88 MET A N 1
ATOM 624 C CA . MET A 1 88 ? 13.328 23.844 1.462 1 61.81 88 MET A CA 1
ATOM 625 C C . MET A 1 88 ? 12.719 24.938 0.587 1 61.81 88 MET A C 1
ATOM 627 O O . MET A 1 88 ? 13.359 25.422 -0.342 1 61.81 88 MET A O 1
ATOM 631 N N . LYS A 1 89 ? 11.484 25.203 0.854 1 59.16 89 LYS A N 1
ATOM 632 C CA . LYS A 1 89 ? 10.805 26.25 0.096 1 59.16 89 LYS A CA 1
ATOM 633 C C . LYS A 1 89 ? 11.461 27.609 0.334 1 59.16 89 LYS A C 1
ATOM 635 O O . LYS A 1 89 ? 11.5 28.453 -0.565 1 59.16 89 LYS A O 1
ATOM 640 N N . ALA A 1 90 ? 11.867 27.828 1.594 1 56.69 90 ALA A N 1
ATOM 641 C CA . ALA A 1 90 ? 12.523 29.094 1.933 1 56.69 90 ALA A CA 1
ATOM 642 C C . ALA A 1 90 ? 13.859 29.234 1.21 1 56.69 90 ALA A C 1
ATOM 644 O O . ALA A 1 90 ? 14.305 30.344 0.918 1 56.69 90 ALA A O 1
ATOM 645 N N . LYS A 1 91 ? 14.672 28.078 1.222 1 54.91 91 LYS A N 1
ATOM 646 C CA . LYS A 1 91 ? 15.992 28.141 0.594 1 54.91 91 LYS A CA 1
ATOM 647 C C . LYS A 1 91 ? 15.883 28.469 -0.89 1 54.91 91 LYS A C 1
ATOM 649 O O . LYS A 1 91 ? 16.875 28.828 -1.526 1 54.91 91 LYS A O 1
ATOM 654 N N . GLY A 1 92 ? 14.781 28.844 -1.541 1 45.22 92 GLY A N 1
ATOM 655 C CA . GLY A 1 92 ? 14.562 29.281 -2.908 1 45.22 92 GLY A CA 1
ATOM 656 C C . GLY A 1 92 ? 13.992 28.203 -3.801 1 45.22 92 GLY A C 1
ATOM 657 O O . GLY A 1 92 ? 13.812 27.062 -3.365 1 45.22 92 GLY A O 1
ATOM 658 N N . PRO A 1 93 ? 13.578 28.703 -5.172 1 41.19 93 PRO A N 1
ATOM 659 C CA . PRO A 1 93 ? 12.898 27.812 -6.121 1 41.19 93 PRO A CA 1
ATOM 660 C C . PRO A 1 93 ? 13.641 26.5 -6.336 1 41.19 93 PRO A C 1
ATOM 662 O O . PRO A 1 93 ? 14.867 26.484 -6.434 1 41.19 93 PRO A O 1
ATOM 665 N N . MET A 1 94 ? 13.391 25.547 -5.695 1 40.78 94 MET A N 1
ATOM 666 C CA . MET A 1 94 ? 14.062 24.328 -6.121 1 40.78 94 MET A CA 1
ATOM 667 C C . MET A 1 94 ? 14.539 24.438 -7.566 1 40.78 94 MET A C 1
ATOM 669 O O . MET A 1 94 ? 13.852 25.016 -8.406 1 40.78 94 MET A O 1
ATOM 673 N N . PRO A 1 95 ? 15.789 24.438 -7.957 1 37.56 95 PRO A N 1
ATOM 674 C CA . PRO A 1 95 ? 16.031 24.594 -9.391 1 37.56 95 PRO A CA 1
ATOM 675 C C . PRO A 1 95 ? 14.805 24.281 -10.242 1 37.56 95 PRO A C 1
ATOM 677 O O . PRO A 1 95 ? 13.867 23.625 -9.758 1 37.56 95 PRO A O 1
ATOM 680 N N . LYS A 1 96 ? 14.883 24.547 -11.703 1 32.56 96 LYS A N 1
ATOM 681 C CA . LYS A 1 96 ? 13.898 24.391 -12.773 1 32.56 96 LYS A CA 1
ATOM 682 C C . LYS A 1 96 ? 13.062 23.125 -12.57 1 32.56 96 LYS A C 1
ATOM 684 O O . LYS A 1 96 ? 13.422 22.047 -13.062 1 32.56 96 LYS A O 1
ATOM 689 N N . PHE A 1 97 ? 12.672 23 -11.539 1 35.47 97 PHE A N 1
ATOM 690 C CA . PHE A 1 97 ? 11.672 21.938 -11.422 1 35.47 97 PHE A CA 1
ATOM 691 C C . PHE A 1 97 ? 10.695 21.984 -12.594 1 35.47 97 PHE A C 1
ATOM 693 O O . PHE A 1 97 ? 10.102 20.969 -12.953 1 35.47 97 PHE A O 1
ATOM 700 N N . ALA A 1 98 ? 10.422 23.234 -13.086 1 35.84 98 ALA A N 1
ATOM 701 C CA . ALA A 1 98 ? 9.664 23.484 -14.305 1 35.84 98 ALA A CA 1
ATOM 702 C C . ALA A 1 98 ? 10.312 22.797 -15.5 1 35.84 98 ALA A C 1
ATOM 704 O O . ALA A 1 98 ? 9.617 22.344 -16.422 1 35.84 98 ALA A O 1
ATOM 705 N N . THR A 1 99 ? 11.594 23.047 -15.648 1 32.88 99 THR A N 1
ATOM 706 C CA . THR A 1 99 ? 12.297 22.391 -16.75 1 32.88 99 THR A CA 1
ATOM 707 C C . THR A 1 99 ? 12.203 20.875 -16.625 1 32.88 99 THR A C 1
ATOM 709 O O . THR A 1 99 ? 12.172 20.172 -17.641 1 32.88 99 THR A O 1
ATOM 712 N N . LEU A 1 100 ? 12.273 20.5 -15.484 1 33.97 100 LEU A N 1
ATOM 713 C CA . LEU A 1 100 ? 12.25 19.062 -15.25 1 33.97 100 LEU A CA 1
ATOM 714 C C . LEU A 1 100 ? 10.875 18.484 -15.562 1 33.97 100 LEU A C 1
ATOM 716 O O . LEU A 1 100 ? 10.758 17.328 -15.945 1 33.97 100 LEU A O 1
ATOM 720 N N . PHE A 1 101 ? 9.812 19.266 -15.344 1 37.38 101 PHE A N 1
ATOM 721 C CA . PHE A 1 101 ? 8.438 18.828 -15.539 1 37.38 101 PHE A CA 1
ATOM 722 C C . PHE A 1 101 ? 7.973 19.141 -16.953 1 37.38 101 PHE A C 1
ATOM 724 O O . PHE A 1 101 ? 6.781 19.359 -17.188 1 37.38 101 PHE A O 1
ATOM 731 N N . LYS A 1 102 ? 8.742 19.484 -17.828 1 30.88 102 LYS A N 1
ATOM 732 C CA . LYS A 1 102 ? 8.234 19.703 -19.188 1 30.88 102 LYS A CA 1
ATOM 733 C C . LYS A 1 102 ? 7.363 18.531 -19.641 1 30.88 102 LYS A C 1
ATOM 735 O O . LYS A 1 102 ? 6.383 18.719 -20.359 1 30.88 102 LYS A O 1
ATOM 740 N N . LYS A 1 103 ? 7.879 17.359 -19.578 1 36.22 103 LYS A N 1
ATOM 741 C CA . LYS A 1 103 ? 7.188 16.375 -20.406 1 36.22 103 LYS A CA 1
ATOM 742 C C . LYS A 1 103 ? 5.906 15.898 -19.719 1 36.22 103 LYS A C 1
ATOM 744 O O . LYS A 1 103 ? 5.047 15.289 -20.375 1 36.22 103 LYS A O 1
ATOM 749 N N . GLY A 1 104 ? 5.859 15.391 -18.531 1 37.59 104 GLY A N 1
ATOM 750 C CA . GLY A 1 104 ? 4.492 14.922 -18.359 1 37.59 104 GLY A CA 1
ATOM 751 C C . GLY A 1 104 ? 3.488 16.047 -18.234 1 37.59 104 GLY A C 1
ATOM 752 O O . GLY A 1 104 ? 3.5 16.797 -17.25 1 37.59 104 GLY A O 1
ATOM 753 N N . ARG A 1 105 ? 3.105 16.578 -19.281 1 38.59 105 ARG A N 1
ATOM 754 C CA . ARG A 1 105 ? 2.178 17.703 -19.469 1 38.59 105 ARG A CA 1
ATOM 755 C C . ARG A 1 105 ? 1.153 17.75 -18.344 1 38.59 105 ARG A C 1
ATOM 757 O O . ARG A 1 105 ? 0.872 18.828 -17.812 1 38.59 105 ARG A O 1
ATOM 764 N N . TRP A 1 106 ? 0.57 16.562 -18.141 1 39.53 106 TRP A N 1
ATOM 765 C CA . TRP A 1 106 ? -0.553 16.547 -17.219 1 39.53 106 TRP A CA 1
ATOM 766 C C . TRP A 1 106 ? -0.078 16.812 -15.789 1 39.53 106 TRP A C 1
ATOM 768 O O . TRP A 1 106 ? -0.683 17.594 -15.055 1 39.53 106 TRP A O 1
ATOM 778 N N . PHE A 1 107 ? 1.048 16.328 -15.344 1 40.62 107 PHE A N 1
ATOM 779 C CA . PHE A 1 107 ? 1.599 16.516 -14.008 1 40.62 107 PHE A CA 1
ATOM 780 C C . PHE A 1 107 ? 2.041 17.969 -13.805 1 40.62 107 PHE A C 1
ATOM 782 O O . PHE A 1 107 ? 1.751 18.562 -12.766 1 40.62 107 PHE A O 1
ATOM 789 N N . MET A 1 108 ? 2.637 18.469 -14.789 1 43.28 108 MET A N 1
ATOM 790 C CA . MET A 1 108 ? 3.023 19.875 -14.742 1 43.28 108 MET A CA 1
ATOM 791 C C . MET A 1 108 ? 1.798 20.766 -14.602 1 43.28 108 MET A C 1
ATOM 793 O O . MET A 1 108 ? 1.832 21.766 -13.883 1 43.28 108 MET A O 1
ATOM 797 N N . GLU A 1 109 ? 0.896 20.359 -15.453 1 42.41 109 GLU A N 1
ATOM 798 C CA . GLU A 1 109 ? -0.342 21.125 -15.312 1 42.41 109 GLU A CA 1
ATOM 799 C C . GLU A 1 109 ? -0.954 20.938 -13.93 1 42.41 109 GLU A C 1
ATOM 801 O O . GLU A 1 109 ? -1.409 21.891 -13.312 1 42.41 109 GLU A O 1
ATOM 806 N N . LYS A 1 110 ? -0.905 19.672 -13.445 1 43.88 110 LYS A N 1
ATOM 807 C CA . LYS A 1 110 ? -1.494 19.422 -12.133 1 43.88 110 LYS A CA 1
ATOM 808 C C . LYS A 1 110 ? -0.608 19.969 -11.023 1 43.88 110 LYS A C 1
ATOM 810 O O . LYS A 1 110 ? -1.106 20.531 -10.047 1 43.88 110 LYS A O 1
ATOM 815 N N . PHE A 1 111 ? 0.707 19.781 -11.102 1 44.5 111 PHE A N 1
ATOM 816 C CA . PHE A 1 111 ? 1.645 20.422 -10.188 1 44.5 111 PHE A CA 1
ATOM 817 C C . PHE A 1 111 ? 1.552 21.938 -10.289 1 44.5 111 PHE A C 1
ATOM 819 O O . PHE A 1 111 ? 1.607 22.641 -9.281 1 44.5 111 PHE A O 1
ATOM 826 N N . ARG A 1 112 ? 1.549 22.391 -11.516 1 43.59 112 ARG A N 1
ATOM 827 C CA . ARG A 1 112 ? 1.31 23.812 -11.742 1 43.59 112 ARG A CA 1
ATOM 828 C C . ARG A 1 112 ? -0.006 24.25 -11.109 1 43.59 112 ARG A C 1
ATOM 830 O O . ARG A 1 112 ? -0.082 25.328 -10.508 1 43.59 112 ARG A O 1
ATOM 837 N N . MET A 1 113 ? -0.914 23.375 -11.344 1 44.75 113 MET A N 1
ATOM 838 C CA . MET A 1 113 ? -2.193 23.703 -10.719 1 44.75 113 MET A CA 1
ATOM 839 C C . MET A 1 113 ? -2.107 23.578 -9.203 1 44.75 113 MET A C 1
ATOM 841 O O . MET A 1 113 ? -2.699 24.375 -8.477 1 44.75 113 MET A O 1
ATOM 845 N N . ASP A 1 114 ? -1.465 22.531 -8.773 1 44.75 114 ASP A N 1
ATOM 846 C CA . ASP A 1 114 ? -1.279 22.375 -7.332 1 44.75 114 ASP A CA 1
ATOM 847 C C . ASP A 1 114 ? -0.382 23.469 -6.773 1 44.75 114 ASP A C 1
ATOM 849 O O . ASP A 1 114 ? -0.661 24.031 -5.711 1 44.75 114 ASP A O 1
ATOM 853 N N . ARG A 1 115 ? 0.757 23.641 -7.41 1 44.56 115 ARG A N 1
ATOM 854 C CA . ARG A 1 115 ? 1.591 24.781 -7.027 1 44.56 115 ARG A CA 1
ATOM 855 C C . ARG A 1 115 ? 0.843 26.094 -7.207 1 44.56 115 ARG A C 1
ATOM 857 O O . ARG A 1 115 ? 0.954 27 -6.375 1 44.56 115 ARG A O 1
ATOM 864 N N . ALA A 1 116 ? 0.358 26.312 -8.406 1 42.31 116 ALA A N 1
ATOM 865 C CA . ALA A 1 116 ? -0.412 27.531 -8.594 1 42.31 116 ALA A CA 1
ATOM 866 C C . ALA A 1 116 ? -1.525 27.656 -7.555 1 42.31 116 ALA A C 1
ATOM 868 O O . ALA A 1 116 ? -1.794 28.734 -7.039 1 42.31 116 ALA A O 1
ATOM 869 N N . SER A 1 117 ? -2.178 26.594 -7.406 1 43.28 117 SER A N 1
ATOM 870 C CA . SER A 1 117 ? -3.203 26.703 -6.371 1 43.28 117 SER A CA 1
ATOM 871 C C . SER A 1 117 ? -2.58 26.828 -4.984 1 43.28 117 SER A C 1
ATOM 873 O O . SER A 1 117 ? -3.105 27.531 -4.125 1 43.28 117 SER A O 1
ATOM 875 N N . HIS A 1 118 ? -1.513 26.031 -4.746 1 44.44 118 HIS A N 1
ATOM 876 C CA . HIS A 1 118 ? -0.875 26.203 -3.445 1 44.44 118 HIS A CA 1
ATOM 877 C C . HIS A 1 118 ? 0.04 27.422 -3.43 1 44.44 118 HIS A C 1
ATOM 879 O O . HIS A 1 118 ? 0.368 27.938 -2.359 1 44.44 118 HIS A O 1
ATOM 885 N N . GLN A 1 119 ? 0.789 27.703 -4.484 1 42.72 119 GLN A N 1
ATOM 886 C CA . GLN A 1 119 ? 1.548 28.938 -4.426 1 42.72 119 GLN A CA 1
ATOM 887 C C . GLN A 1 119 ? 0.714 30.062 -3.818 1 42.72 119 GLN A C 1
ATOM 889 O O . GLN A 1 119 ? 1.223 30.875 -3.029 1 42.72 119 GLN A O 1
ATOM 894 N N . GLU A 1 120 ? -0.364 30.484 -4.633 1 44.44 120 GLU A N 1
ATOM 895 C CA . GLU A 1 120 ? -0.826 31.734 -4.059 1 44.44 120 GLU A CA 1
ATOM 896 C C . GLU A 1 120 ? -1.259 31.562 -2.607 1 44.44 120 GLU A C 1
ATOM 898 O O . GLU A 1 120 ? -1.258 32.5 -1.83 1 44.44 120 GLU A O 1
ATOM 903 N N . LYS A 1 121 ? -1.869 30.406 -2.254 1 50.75 121 LYS A N 1
ATOM 904 C CA . LYS A 1 121 ? -2.24 30.391 -0.841 1 50.75 121 LYS A CA 1
ATOM 905 C C . LYS A 1 121 ? -1.043 30.047 0.039 1 50.75 121 LYS A C 1
ATOM 907 O O . LYS A 1 121 ? -0.097 29.406 -0.417 1 50.75 121 LYS A O 1
ATOM 912 N N . GLU A 1 122 ? -0.862 30.75 1.266 1 63.31 122 GLU A N 1
ATOM 913 C CA . GLU A 1 122 ? 0.11 30.672 2.354 1 63.31 122 GLU A CA 1
ATOM 914 C C . GLU A 1 122 ? 0.417 29.234 2.734 1 63.31 122 GLU A C 1
ATOM 916 O O . GLU A 1 122 ? -0.488 28.469 3.08 1 63.31 122 GLU A O 1
ATOM 921 N N . TYR A 1 123 ? 1.526 28.641 2.25 1 75.44 123 TYR A N 1
ATOM 922 C CA . TYR A 1 123 ? 1.974 27.328 2.689 1 75.44 123 TYR A CA 1
ATOM 923 C C . TYR A 1 123 ? 1.887 27.188 4.207 1 75.44 123 TYR A C 1
ATOM 925 O O . TYR A 1 123 ? 2.391 28.047 4.938 1 75.44 123 TYR A O 1
ATOM 933 N N . ARG A 1 124 ? 1.141 26.375 4.621 1 83.69 124 ARG A N 1
ATOM 934 C CA . ARG A 1 124 ? 1.124 26 6.031 1 83.69 124 ARG A CA 1
ATOM 935 C C . ARG A 1 124 ? 2.084 24.859 6.309 1 83.69 124 ARG A C 1
ATOM 937 O O . ARG A 1 124 ? 2.09 23.859 5.59 1 83.69 124 ARG A O 1
ATOM 944 N N . PRO A 1 125 ? 2.914 25.016 7.293 1 85.44 125 PRO A N 1
ATOM 945 C CA . PRO A 1 125 ? 3.818 23.922 7.629 1 85.44 125 PRO A CA 1
ATOM 946 C C . PRO A 1 125 ? 3.094 22.578 7.762 1 85.44 125 PRO A C 1
ATOM 948 O O . PRO A 1 125 ? 2.02 22.516 8.359 1 85.44 125 PRO A O 1
ATOM 951 N N . LEU A 1 126 ? 3.701 21.562 7.113 1 88.56 126 LEU A N 1
ATOM 952 C CA . LEU A 1 126 ? 3.131 20.234 7.09 1 88.56 126 LEU A CA 1
ATOM 953 C C . LEU A 1 126 ? 1.689 20.266 6.59 1 88.56 126 LEU A C 1
ATOM 955 O O . LEU A 1 126 ? 0.856 19.469 7.035 1 88.56 126 LEU A O 1
ATOM 959 N N . TYR A 1 127 ? 1.411 21.281 5.867 1 88.38 127 TYR A N 1
ATOM 960 C CA . TYR A 1 127 ? 0.131 21.469 5.195 1 88.38 127 TYR A CA 1
ATOM 961 C C . TYR A 1 127 ? -0.997 21.641 6.203 1 88.38 127 TYR A C 1
ATOM 963 O O . TYR A 1 127 ? -2.16 21.359 5.898 1 88.38 127 TYR A O 1
ATOM 971 N N . GLY A 1 128 ? -0.618 21.953 7.438 1 91.69 128 GLY A N 1
ATOM 972 C CA . GLY A 1 128 ? -1.607 22.203 8.477 1 91.69 128 GLY A CA 1
ATOM 973 C C . GLY A 1 128 ? -2.123 20.922 9.117 1 91.69 128 GLY A C 1
ATOM 974 O O . GLY A 1 128 ? -3.17 20.938 9.766 1 91.69 128 GLY A O 1
ATOM 975 N N . ALA A 1 129 ? -1.473 19.828 8.906 1 94.5 129 ALA A N 1
ATOM 976 C CA . ALA A 1 129 ? -1.919 18.547 9.453 1 94.5 129 ALA A CA 1
ATOM 977 C C . ALA A 1 129 ? -1.87 18.562 10.977 1 94.5 129 ALA A C 1
ATOM 979 O O . ALA A 1 129 ? -0.853 18.922 11.57 1 94.5 129 ALA A O 1
ATOM 980 N N . PRO A 1 130 ? -2.912 18.156 11.594 1 97.25 130 PRO A N 1
ATOM 981 C CA . PRO A 1 130 ? -2.936 18.156 13.055 1 97.25 130 PRO A CA 1
ATOM 982 C C . PRO A 1 130 ? -2.246 16.922 13.648 1 97.25 130 PRO A C 1
ATOM 984 O O . PRO A 1 130 ? -2.045 16.859 14.867 1 97.25 130 PRO A O 1
ATOM 987 N N . SER A 1 131 ? -1.929 15.938 12.828 1 96.88 131 SER A N 1
ATOM 988 C CA . SER A 1 131 ? -1.288 14.703 13.281 1 96.88 131 SER A CA 1
ATOM 989 C C . SER A 1 131 ? -0.269 14.203 12.266 1 96.88 131 SER A C 1
ATOM 991 O O . SER A 1 131 ? -0.376 14.5 11.07 1 96.88 131 SER A O 1
ATOM 993 N N . LEU A 1 132 ? 0.704 13.484 12.75 1 94.69 132 LEU A N 1
ATOM 994 C CA . LEU A 1 132 ? 1.748 12.836 11.961 1 94.69 132 LEU A CA 1
ATOM 995 C C . LEU A 1 132 ? 1.963 11.398 12.43 1 94.69 132 LEU A C 1
ATOM 997 O O . LEU A 1 132 ? 2.016 11.125 13.633 1 94.69 132 LEU A O 1
ATOM 1001 N N . ILE A 1 133 ? 1.953 10.523 11.5 1 95.06 133 ILE A N 1
ATOM 1002 C CA . ILE A 1 133 ? 2.354 9.148 11.781 1 95.06 133 ILE A CA 1
ATOM 1003 C C . ILE A 1 133 ? 3.656 8.836 11.055 1 95.06 133 ILE A C 1
ATOM 1005 O O . ILE A 1 133 ? 3.732 8.945 9.828 1 95.06 133 ILE A O 1
ATOM 1009 N N . MET A 1 134 ? 4.652 8.477 11.812 1 92 134 MET A N 1
ATOM 1010 C CA . MET A 1 134 ? 5.941 8.07 11.258 1 92 134 MET A CA 1
ATOM 1011 C C . MET A 1 134 ? 6.09 6.555 11.273 1 92 134 MET A C 1
ATOM 1013 O O . MET A 1 134 ? 5.859 5.914 12.297 1 92 134 MET A O 1
ATOM 1017 N N . VAL A 1 135 ? 6.391 6.051 10.141 1 91.88 135 VAL A N 1
ATOM 1018 C CA . VAL A 1 135 ? 6.68 4.625 10.023 1 91.88 135 VAL A CA 1
ATOM 1019 C C . VAL A 1 135 ? 8.188 4.414 9.898 1 91.88 135 VAL A C 1
ATOM 1021 O O . VAL A 1 135 ? 8.82 4.926 8.969 1 91.88 135 VAL A O 1
ATOM 1024 N N . SER A 1 136 ? 8.75 3.707 10.82 1 87.06 136 SER A N 1
ATOM 1025 C CA . SER A 1 136 ? 10.188 3.467 10.844 1 87.06 136 SER A CA 1
ATOM 1026 C C . SER A 1 136 ? 10.5 1.974 10.875 1 87.06 136 SER A C 1
ATOM 1028 O O . SER A 1 136 ? 9.688 1.176 11.344 1 87.06 136 SER A O 1
ATOM 1030 N N . THR A 1 137 ? 11.539 1.665 10.273 1 83.12 137 THR A N 1
ATOM 1031 C CA . THR A 1 137 ? 12.016 0.287 10.305 1 83.12 137 THR A CA 1
ATOM 1032 C C . THR A 1 137 ? 13.477 0.23 10.75 1 83.12 137 THR A C 1
ATOM 1034 O O . THR A 1 137 ? 14.234 1.178 10.539 1 83.12 137 THR A O 1
ATOM 1037 N N . ALA A 1 138 ? 13.781 -0.87 11.438 1 75.56 138 ALA A N 1
ATOM 1038 C CA . ALA A 1 138 ? 15.203 -1.133 11.656 1 75.56 138 ALA A CA 1
ATOM 1039 C C . ALA A 1 138 ? 15.93 -1.354 10.328 1 75.56 138 ALA A C 1
ATOM 1041 O O . ALA A 1 138 ? 15.305 -1.669 9.312 1 75.56 138 ALA A O 1
ATOM 1042 N N . PRO A 1 139 ? 17.219 -1.056 10.367 1 72.06 139 PRO A N 1
ATOM 1043 C CA . PRO A 1 139 ? 17.984 -1.293 9.141 1 72.06 139 PRO A CA 1
ATOM 1044 C C . PRO A 1 139 ? 17.875 -2.736 8.648 1 72.06 139 PRO A C 1
ATOM 1046 O O . PRO A 1 139 ? 17.484 -3.625 9.414 1 72.06 139 PRO A O 1
ATOM 1049 N N . ALA A 1 140 ? 18.203 -2.789 7.375 1 66 140 ALA A N 1
ATOM 1050 C CA . ALA A 1 140 ? 18.141 -4.113 6.758 1 66 140 ALA A CA 1
ATOM 1051 C C . ALA A 1 140 ? 19.016 -5.105 7.512 1 66 140 ALA A C 1
ATOM 1053 O O . ALA A 1 140 ? 20.109 -4.754 7.98 1 66 140 ALA A O 1
ATOM 1054 N N . CYS A 1 141 ? 18.422 -6.043 7.828 1 60.38 141 CYS A N 1
ATOM 1055 C CA . CYS A 1 141 ? 19.203 -7.137 8.391 1 60.38 141 CYS A CA 1
ATOM 1056 C C . CYS A 1 141 ? 19 -8.422 7.594 1 60.38 141 CYS A C 1
ATOM 1058 O O . CYS A 1 141 ? 18.125 -8.492 6.73 1 60.38 141 CYS A O 1
ATOM 1060 N N . THR A 1 142 ? 20.062 -9.141 7.672 1 55.56 142 THR A N 1
ATOM 1061 C CA . THR A 1 142 ? 20 -10.43 6.992 1 55.56 142 THR A CA 1
ATOM 1062 C C . THR A 1 142 ? 18.781 -11.227 7.434 1 55.56 142 THR A C 1
ATOM 1064 O O . THR A 1 142 ? 18.266 -11.023 8.531 1 55.56 142 THR A O 1
ATOM 1067 N N . LEU A 1 143 ? 18.281 -11.883 6.441 1 53.22 143 LEU A N 1
ATOM 1068 C CA . LEU A 1 143 ? 17.156 -12.758 6.73 1 53.22 143 LEU A CA 1
ATOM 1069 C C . LEU A 1 143 ? 17.422 -13.602 7.973 1 53.22 143 LEU A C 1
ATOM 1071 O O . LEU A 1 143 ? 18.516 -14.172 8.117 1 53.22 143 LEU A O 1
ATOM 1075 N N . GLY A 1 144 ? 16.578 -13.445 8.953 1 48.62 144 GLY A N 1
ATOM 1076 C CA . GLY A 1 144 ? 16.766 -14.195 10.188 1 48.62 144 GLY A CA 1
ATOM 1077 C C . GLY A 1 144 ? 17.047 -13.305 11.383 1 48.62 144 GLY A C 1
ATOM 1078 O O . GLY A 1 144 ? 16.984 -13.758 12.531 1 48.62 144 GLY A O 1
ATOM 1079 N N . GLU A 1 145 ? 17.578 -12.148 11.031 1 52.41 145 GLU A N 1
ATOM 1080 C CA . GLU A 1 145 ? 17.734 -11.227 12.156 1 52.41 145 GLU A CA 1
ATOM 1081 C C . GLU A 1 145 ? 16.406 -10.555 12.5 1 52.41 145 GLU A C 1
ATOM 1083 O O . GLU A 1 145 ? 15.68 -10.117 11.609 1 52.41 145 GLU A O 1
ATOM 1088 N N . ASP A 1 146 ? 15.773 -10.914 13.609 1 50.5 146 ASP A N 1
ATOM 1089 C CA . ASP A 1 146 ? 14.414 -10.688 14.094 1 50.5 146 ASP A CA 1
ATOM 1090 C C . ASP A 1 146 ? 14 -9.227 13.891 1 50.5 146 ASP A C 1
ATOM 1092 O O . ASP A 1 146 ? 12.828 -8.945 13.625 1 50.5 146 ASP A O 1
ATOM 1096 N N . GLU A 1 147 ? 14.953 -8.406 14.094 1 54.69 147 GLU A N 1
ATOM 1097 C CA . GLU A 1 147 ? 14.5 -7.023 14.25 1 54.69 147 GLU A CA 1
ATOM 1098 C C . GLU A 1 147 ? 14.484 -6.293 12.906 1 54.69 147 GLU A C 1
ATOM 1100 O O . GLU A 1 147 ? 14.07 -5.137 12.828 1 54.69 147 GLU A O 1
ATOM 1105 N N . CYS A 1 148 ? 15.008 -7.168 11.891 1 57.31 148 CYS A N 1
ATOM 1106 C CA . CYS A 1 148 ? 15.133 -6.484 10.609 1 57.31 148 CYS A CA 1
ATOM 1107 C C . CYS A 1 148 ? 14.82 -7.426 9.453 1 57.31 148 CYS A C 1
ATOM 1109 O O . CYS A 1 148 ? 14.82 -8.648 9.625 1 57.31 148 CYS A O 1
ATOM 1111 N N . GLY A 1 149 ? 14.055 -7.02 8.539 1 60.94 149 GLY A N 1
ATOM 1112 C CA . GLY A 1 149 ? 13.82 -7.77 7.316 1 60.94 149 GLY A CA 1
ATOM 1113 C C . GLY A 1 149 ? 14.742 -7.367 6.184 1 60.94 149 GLY A C 1
ATOM 1114 O O . GLY A 1 149 ? 15.438 -6.352 6.27 1 60.94 149 GLY A O 1
ATOM 1115 N N . PRO A 1 150 ? 14.898 -8.219 5.281 1 65.19 150 PRO A N 1
ATOM 1116 C CA . PRO A 1 150 ? 15.828 -7.969 4.18 1 65.19 150 PRO A CA 1
ATOM 1117 C C . PRO A 1 150 ? 15.43 -6.758 3.336 1 65.19 150 PRO A C 1
ATOM 1119 O O . PRO A 1 150 ? 16.266 -6.195 2.627 1 65.19 150 PRO A O 1
ATOM 1122 N N . TRP A 1 151 ? 14.219 -6.328 3.568 1 78.88 151 TRP A N 1
ATOM 1123 C CA . TRP A 1 151 ? 13.734 -5.258 2.707 1 78.88 151 TRP A CA 1
ATOM 1124 C C . TRP A 1 151 ? 13 -4.199 3.518 1 78.88 151 TRP A C 1
ATOM 1126 O O . TRP A 1 151 ? 11.828 -3.912 3.256 1 78.88 151 TRP A O 1
ATOM 1136 N N . PRO A 1 152 ? 13.656 -3.549 4.383 1 80.12 152 PRO A N 1
ATOM 1137 C CA . PRO A 1 152 ? 12.984 -2.643 5.316 1 80.12 152 PRO A CA 1
ATOM 1138 C C . PRO A 1 152 ? 12.273 -1.49 4.609 1 80.12 152 PRO A C 1
ATOM 1140 O O . PRO A 1 152 ? 11.18 -1.094 5.016 1 80.12 152 PRO A O 1
ATOM 1143 N N . HIS A 1 153 ? 12.852 -0.963 3.545 1 81 153 HIS A N 1
ATOM 1144 C CA . HIS A 1 153 ? 12.234 0.158 2.846 1 81 153 HIS A CA 1
ATOM 1145 C C . HIS A 1 153 ? 10.938 -0.265 2.16 1 81 153 HIS A C 1
ATOM 1147 O O . HIS A 1 153 ? 9.953 0.471 2.184 1 81 153 HIS A O 1
ATOM 1153 N N . GLN A 1 154 ? 11.016 -1.445 1.62 1 86.38 154 GLN A N 1
ATOM 1154 C CA . GLN A 1 154 ? 9.812 -1.979 0.99 1 86.38 154 GLN A CA 1
ATOM 1155 C C . GLN A 1 154 ? 8.727 -2.273 2.027 1 86.38 154 GLN A C 1
ATOM 1157 O O . GLN A 1 154 ? 7.562 -1.936 1.826 1 86.38 154 GLN A O 1
ATOM 1162 N N . ASP A 1 155 ? 9.156 -2.854 3.105 1 87.31 155 ASP A N 1
ATOM 1163 C CA . ASP A 1 155 ? 8.219 -3.184 4.172 1 87.31 155 ASP A CA 1
ATOM 1164 C C . ASP A 1 155 ? 7.547 -1.927 4.723 1 87.31 155 ASP A C 1
ATOM 1166 O O . ASP A 1 155 ? 6.332 -1.907 4.93 1 87.31 155 ASP A O 1
ATOM 1170 N N . ALA A 1 156 ? 8.328 -0.909 4.91 1 89.31 156 ALA A N 1
ATOM 1171 C CA . ALA A 1 156 ? 7.77 0.354 5.391 1 89.31 156 ALA A CA 1
ATOM 1172 C C . ALA A 1 156 ? 6.809 0.958 4.371 1 89.31 156 ALA A C 1
ATOM 1174 O O . ALA A 1 156 ? 5.777 1.521 4.742 1 89.31 156 ALA A O 1
ATOM 1175 N N . SER A 1 157 ? 7.188 0.861 3.115 1 91.19 157 SER A N 1
ATOM 1176 C CA . SER A 1 157 ? 6.336 1.41 2.066 1 91.19 157 SER A CA 1
ATOM 1177 C C . SER A 1 157 ? 4.992 0.693 2.018 1 91.19 157 SER A C 1
ATOM 1179 O O . SER A 1 157 ? 3.951 1.326 1.824 1 91.19 157 SER A O 1
ATOM 1181 N N . TYR A 1 158 ? 5.02 -0.618 2.182 1 92.69 158 TYR A N 1
ATOM 1182 C CA . TYR A 1 158 ? 3.768 -1.363 2.236 1 92.69 158 TYR A CA 1
ATOM 1183 C C . TYR A 1 158 ? 2.902 -0.893 3.4 1 92.69 158 TYR A C 1
ATOM 1185 O O . TYR A 1 158 ? 1.695 -0.692 3.244 1 92.69 158 TYR A O 1
ATOM 1193 N N . ALA A 1 159 ? 3.553 -0.744 4.508 1 93.38 159 ALA A N 1
ATOM 1194 C CA . ALA A 1 159 ? 2.842 -0.292 5.699 1 93.38 159 ALA A CA 1
ATOM 1195 C C . ALA A 1 159 ? 2.213 1.08 5.477 1 93.38 159 ALA A C 1
ATOM 1197 O O . ALA A 1 159 ? 1.059 1.31 5.848 1 93.38 159 ALA A O 1
ATOM 1198 N N . VAL A 1 160 ? 2.916 1.968 4.867 1 94.62 160 VAL A N 1
ATOM 1199 C CA . VAL A 1 160 ? 2.43 3.32 4.609 1 94.62 160 VAL A CA 1
ATOM 1200 C C . VAL A 1 160 ? 1.241 3.271 3.652 1 94.62 160 VAL A C 1
ATOM 1202 O O . VAL A 1 160 ? 0.245 3.969 3.854 1 94.62 160 VAL A O 1
ATOM 1205 N N . ALA A 1 161 ? 1.391 2.492 2.637 1 95.06 161 ALA A N 1
ATOM 1206 C CA . ALA A 1 161 ? 0.282 2.369 1.693 1 95.06 161 ALA A CA 1
ATOM 1207 C C . ALA A 1 161 ? -0.977 1.858 2.389 1 95.06 161 ALA A C 1
ATOM 1209 O O . ALA A 1 161 ? -2.068 2.391 2.178 1 95.06 161 ALA A O 1
ATOM 1210 N N . HIS A 1 162 ? -0.853 0.824 3.207 1 95.81 162 HIS A N 1
ATOM 1211 C CA . HIS A 1 162 ? -1.984 0.307 3.967 1 95.81 162 HIS A CA 1
ATOM 1212 C C . HIS A 1 162 ? -2.547 1.368 4.906 1 95.81 162 HIS A C 1
ATOM 1214 O O . HIS A 1 162 ? -3.766 1.501 5.043 1 95.81 162 HIS A O 1
ATOM 1220 N N . LEU A 1 163 ? -1.622 2.066 5.504 1 96.56 163 LEU A N 1
ATOM 1221 C CA . LEU A 1 163 ? -2.006 3.154 6.395 1 96.56 163 LEU A CA 1
ATOM 1222 C C . LEU A 1 163 ? -2.859 4.184 5.664 1 96.56 163 LEU A C 1
ATOM 1224 O O . LEU A 1 163 ? -3.906 4.602 6.164 1 96.56 163 LEU A O 1
ATOM 1228 N N . GLN A 1 164 ? -2.461 4.562 4.5 1 96.75 164 GLN A N 1
ATOM 1229 C CA . GLN A 1 164 ? -3.152 5.594 3.736 1 96.75 164 GLN A CA 1
ATOM 1230 C C . GLN A 1 164 ? -4.543 5.129 3.312 1 96.75 164 GLN A C 1
ATOM 1232 O O . GLN A 1 164 ? -5.508 5.891 3.391 1 96.75 164 GLN A O 1
ATOM 1237 N N . ILE A 1 165 ? -4.645 3.928 2.9 1 96.88 165 ILE A N 1
ATOM 1238 C CA . ILE A 1 165 ? -5.934 3.387 2.48 1 96.88 165 ILE A CA 1
ATOM 1239 C C . ILE A 1 165 ? -6.848 3.232 3.691 1 96.88 165 ILE A C 1
ATOM 1241 O O . ILE A 1 165 ? -8.031 3.568 3.631 1 96.88 165 ILE A O 1
ATOM 1245 N N . ALA A 1 166 ? -6.289 2.738 4.785 1 96.44 166 ALA A N 1
ATOM 1246 C CA . ALA A 1 166 ? -7.059 2.613 6.023 1 96.44 166 ALA A CA 1
ATOM 1247 C C . ALA A 1 166 ? -7.57 3.973 6.488 1 96.44 166 ALA A C 1
ATOM 1249 O O . ALA A 1 166 ? -8.734 4.109 6.863 1 96.44 166 ALA A O 1
ATOM 1250 N N . ALA A 1 167 ? -6.695 4.984 6.496 1 97.56 167 ALA A N 1
ATOM 1251 C CA . ALA A 1 167 ? -7.074 6.332 6.914 1 97.56 167 ALA A CA 1
ATOM 1252 C C . ALA A 1 167 ? -8.242 6.855 6.082 1 97.56 167 ALA A C 1
ATOM 1254 O O . ALA A 1 167 ? -9.203 7.402 6.625 1 97.56 167 ALA A O 1
ATOM 1255 N N . ALA A 1 168 ? -8.133 6.66 4.797 1 96.25 168 ALA A N 1
ATOM 1256 C CA . ALA A 1 168 ? -9.211 7.102 3.912 1 96.25 168 ALA A CA 1
ATOM 1257 C C . ALA A 1 168 ? -10.531 6.434 4.277 1 96.25 168 ALA A C 1
ATOM 1259 O O . ALA A 1 168 ? -11.57 7.094 4.324 1 96.25 168 ALA A O 1
ATOM 1260 N N . GLY A 1 169 ? -10.484 5.141 4.57 1 96.31 169 GLY A N 1
ATOM 1261 C CA . GLY A 1 169 ? -11.68 4.398 4.941 1 96.31 169 GLY A CA 1
ATOM 1262 C C . GLY A 1 169 ? -12.242 4.809 6.289 1 96.31 169 GLY A C 1
ATOM 1263 O O . GLY A 1 169 ? -13.414 4.566 6.578 1 96.31 169 GLY A O 1
ATOM 1264 N N . LEU A 1 170 ? -11.422 5.375 7.09 1 95.94 170 LEU A N 1
ATOM 1265 C CA . LEU A 1 170 ? -11.852 5.809 8.414 1 95.94 170 LEU A CA 1
ATOM 1266 C C . LEU A 1 170 ? -12.133 7.305 8.43 1 95.94 170 LEU A C 1
ATOM 1268 O O . LEU A 1 170 ? -12.32 7.895 9.492 1 95.94 170 LEU A O 1
ATOM 1272 N N . GLY A 1 171 ? -12.086 7.926 7.23 1 94.88 171 GLY A N 1
ATOM 1273 C CA . GLY A 1 171 ? -12.555 9.289 7.059 1 94.88 171 GLY A CA 1
ATOM 1274 C C . GLY A 1 171 ? -11.445 10.32 7.188 1 94.88 171 GLY A C 1
ATOM 1275 O O . GLY A 1 171 ? -11.711 11.508 7.398 1 94.88 171 GLY A O 1
ATOM 1276 N N . LEU A 1 172 ? -10.234 9.906 7.16 1 96.94 172 LEU A N 1
ATOM 1277 C CA . LEU A 1 172 ? -9.109 10.828 7.281 1 96.94 172 LEU A CA 1
ATOM 1278 C C . LEU A 1 172 ? -8.289 10.852 5.996 1 96.94 172 LEU A C 1
ATOM 1280 O O . LEU A 1 172 ? -8.07 9.812 5.375 1 96.94 172 LEU A O 1
ATOM 1284 N N . SER A 1 173 ? -7.887 12.016 5.516 1 95.31 173 SER A N 1
ATOM 1285 C CA . SER A 1 173 ? -6.973 12.164 4.391 1 95.31 173 SER A CA 1
ATOM 1286 C C . SER A 1 173 ? -5.52 12.148 4.852 1 95.31 173 SER A C 1
ATOM 1288 O O . SER A 1 173 ? -5.238 12.352 6.035 1 95.31 173 SER A O 1
ATOM 1290 N N . THR A 1 174 ? -4.656 11.875 3.984 1 95.69 174 THR A N 1
ATOM 1291 C CA . THR A 1 174 ? -3.236 11.812 4.309 1 95.69 174 THR A CA 1
ATOM 1292 C C . THR A 1 174 ? -2.402 12.461 3.207 1 95.69 174 THR A C 1
ATOM 1294 O O . THR A 1 174 ? -2.908 12.734 2.119 1 95.69 174 THR A O 1
ATOM 1297 N N . CYS A 1 175 ? -1.209 12.758 3.467 1 91 175 CYS A N 1
ATOM 1298 C CA . CYS A 1 175 ? -0.178 13.164 2.518 1 91 175 CYS A CA 1
ATOM 1299 C C . CYS A 1 175 ? 1.178 12.586 2.906 1 91 175 CYS A C 1
ATOM 1301 O O . CYS A 1 175 ? 1.633 12.766 4.035 1 91 175 CYS A O 1
ATOM 1303 N N . GLU A 1 176 ? 1.713 11.805 2 1 87.75 176 GLU A N 1
ATOM 1304 C CA . GLU A 1 176 ? 3.035 11.242 2.258 1 87.75 176 GLU A CA 1
ATOM 1305 C C . GLU A 1 176 ? 4.129 12.281 2.043 1 87.75 176 GLU A C 1
ATOM 1307 O O . GLU A 1 176 ? 4.156 12.961 1.014 1 87.75 176 GLU A O 1
ATOM 1312 N N . LEU A 1 177 ? 4.996 12.422 3.025 1 77.12 177 LEU A N 1
ATOM 1313 C CA . LEU A 1 177 ? 6.156 13.297 2.941 1 77.12 177 LEU A CA 1
ATOM 1314 C C . LEU A 1 177 ? 7.449 12.492 2.922 1 77.12 177 LEU A C 1
ATOM 1316 O O . LEU A 1 177 ? 7.859 11.945 3.949 1 77.12 177 LEU A O 1
ATOM 1320 N N . SER A 1 178 ? 7.879 11.68 1.864 1 60.78 178 SER A N 1
ATOM 1321 C CA . SER A 1 178 ? 9.016 10.766 1.785 1 60.78 178 SER A CA 1
ATOM 1322 C C . SER A 1 178 ? 10.328 11.5 2.021 1 60.78 178 SER A C 1
ATOM 1324 O O . SER A 1 178 ? 11.297 10.922 2.523 1 60.78 178 SER A O 1
ATOM 1326 N N . MET A 1 179 ? 10.555 12.711 1.526 1 51.03 179 MET A N 1
ATOM 1327 C CA . MET A 1 179 ? 11.82 13.422 1.7 1 51.03 179 MET A CA 1
ATOM 1328 C C . MET A 1 179 ? 12.164 13.562 3.18 1 51.03 179 MET A C 1
ATOM 1330 O O . MET A 1 179 ? 13.336 13.625 3.543 1 51.03 179 MET A O 1
ATOM 1334 N N . MET A 1 180 ? 11.273 13.633 3.916 1 43.03 180 MET A N 1
ATOM 1335 C CA . MET A 1 180 ? 11.5 13.898 5.336 1 43.03 180 MET A CA 1
ATOM 1336 C C . MET A 1 180 ? 12.055 12.656 6.035 1 43.03 180 MET A C 1
ATOM 1338 O O . MET A 1 180 ? 12.875 12.773 6.949 1 43.03 180 MET A O 1
ATOM 1342 N N . ALA A 1 181 ? 11.609 11.422 5.676 1 45.34 181 ALA A N 1
ATOM 1343 C CA . ALA A 1 181 ? 12.07 10.258 6.422 1 45.34 181 ALA A CA 1
ATOM 1344 C C . ALA A 1 181 ? 13.578 10.07 6.27 1 45.34 181 ALA A C 1
ATOM 1346 O O . ALA A 1 181 ? 14.25 9.633 7.203 1 45.34 181 ALA A O 1
ATOM 1347 N N . VAL A 1 182 ? 14.18 10.344 5.184 1 39.28 182 VAL A N 1
ATOM 1348 C CA . VAL A 1 182 ? 15.617 10.234 4.988 1 39.28 182 VAL A CA 1
ATOM 1349 C C . VAL A 1 182 ? 16.344 11.219 5.914 1 39.28 182 VAL A C 1
ATOM 1351 O O . VAL A 1 182 ? 17.375 10.891 6.492 1 39.28 182 VAL A O 1
ATOM 1354 N N . GLU A 1 183 ? 15.797 12.352 6.004 1 39.22 183 GLU A N 1
ATOM 1355 C CA . GLU A 1 183 ? 16.531 13.375 6.734 1 39.22 183 GLU A CA 1
ATOM 1356 C C . GLU A 1 183 ? 16.453 13.141 8.242 1 39.22 183 GLU A C 1
ATOM 1358 O O . GLU A 1 183 ? 17.406 13.438 8.969 1 39.22 183 GLU A O 1
ATOM 1363 N N . TRP A 1 184 ? 15.344 12.641 8.656 1 38.97 184 TRP A N 1
ATOM 1364 C CA . TRP A 1 184 ? 15.258 12.578 10.109 1 38.97 184 TRP A CA 1
ATOM 1365 C C . TRP A 1 184 ? 16.094 11.43 10.656 1 38.97 184 TRP A C 1
ATOM 1367 O O . TRP A 1 184 ? 16.266 11.305 11.875 1 38.97 184 TRP A O 1
ATOM 1377 N N . ASN A 1 185 ? 16.422 10.523 9.75 1 38.91 185 ASN A N 1
ATOM 1378 C CA . ASN A 1 185 ? 17.328 9.492 10.234 1 38.91 185 ASN A CA 1
ATOM 1379 C C . ASN A 1 185 ? 18.75 10.023 10.398 1 38.91 185 ASN A C 1
ATOM 1381 O O . ASN A 1 185 ? 19.672 9.266 10.711 1 38.91 185 ASN A O 1
ATOM 1385 N N . LYS A 1 186 ? 19 11.297 10.008 1 31.88 186 LYS A N 1
ATOM 1386 C CA . LYS A 1 186 ? 20.359 11.758 10.289 1 31.88 186 LYS A CA 1
ATOM 1387 C C . LYS A 1 186 ? 20.516 12.117 11.766 1 31.88 186 LYS A C 1
ATOM 1389 O O . LYS A 1 186 ? 19.578 12.625 12.391 1 31.88 186 LYS A O 1
ATOM 1394 N N . VAL B 1 1 ? -9.695 11.398 -10.664 1 37.66 1 VAL B N 1
ATOM 1395 C CA . VAL B 1 1 ? -9.656 10.578 -11.875 1 37.66 1 VAL B CA 1
ATOM 1396 C C . VAL B 1 1 ? -10.789 9.555 -11.836 1 37.66 1 VAL B C 1
ATOM 1398 O O . VAL B 1 1 ? -10.922 8.805 -10.859 1 37.66 1 VAL B O 1
ATOM 1401 N N . ALA B 1 2 ? -11.797 9.906 -12.594 1 46.34 2 ALA B N 1
ATOM 1402 C CA . ALA B 1 2 ? -12.852 8.906 -12.758 1 46.34 2 ALA B CA 1
ATOM 1403 C C . ALA B 1 2 ? -12.266 7.559 -13.188 1 46.34 2 ALA B C 1
ATOM 1405 O O . ALA B 1 2 ? -11.672 7.449 -14.258 1 46.34 2 ALA B O 1
ATOM 1406 N N . MET B 1 3 ? -11.883 6.648 -12.133 1 62.81 3 MET B N 1
ATOM 1407 C CA . MET B 1 3 ? -11.32 5.344 -12.469 1 62.81 3 MET B CA 1
ATOM 1408 C C . MET B 1 3 ? -12.328 4.496 -13.242 1 62.81 3 MET B C 1
ATOM 1410 O O . MET B 1 3 ? -13.5 4.426 -12.859 1 62.81 3 MET B O 1
ATOM 1414 N N . HIS B 1 4 ? -12.031 4.359 -14.539 1 75.31 4 HIS B N 1
ATOM 1415 C CA . HIS B 1 4 ? -12.883 3.488 -15.344 1 75.31 4 HIS B CA 1
ATOM 1416 C C . HIS B 1 4 ? -12.5 2.025 -15.172 1 75.31 4 HIS B C 1
ATOM 1418 O O . HIS B 1 4 ? -11.359 1.641 -15.461 1 75.31 4 HIS B O 1
ATOM 1424 N N . LEU B 1 5 ? -13.383 1.344 -14.453 1 88.19 5 LEU B N 1
ATOM 1425 C CA . LEU B 1 5 ? -13.195 -0.093 -14.289 1 88.19 5 LEU B CA 1
ATOM 1426 C C . LEU B 1 5 ? -14.094 -0.873 -15.242 1 88.19 5 LEU B C 1
ATOM 1428 O O . LEU B 1 5 ? -15.188 -0.419 -15.578 1 88.19 5 LEU B O 1
ATOM 1432 N N . SER B 1 6 ? -13.609 -1.884 -15.742 1 90 6 SER B N 1
ATOM 1433 C CA . SER B 1 6 ? -14.352 -2.707 -16.688 1 90 6 SER B CA 1
ATOM 1434 C C . SER B 1 6 ? -15.367 -3.59 -15.977 1 90 6 SER B C 1
ATOM 1436 O O . SER B 1 6 ? -16.422 -3.92 -16.547 1 90 6 SER B O 1
ATOM 1438 N N . THR B 1 7 ? -15.141 -3.955 -14.727 1 90 7 THR B N 1
ATOM 1439 C CA . THR B 1 7 ? -15.969 -4.934 -14.031 1 90 7 THR B CA 1
ATOM 1440 C C . THR B 1 7 ? -17.016 -4.234 -13.156 1 90 7 THR B C 1
ATOM 1442 O O . THR B 1 7 ? -17.938 -4.879 -12.656 1 90 7 THR B O 1
ATOM 1445 N N . VAL B 1 8 ? -16.844 -2.906 -12.93 1 91.06 8 VAL B N 1
ATOM 1446 C CA . VAL B 1 8 ? -17.75 -2.174 -12.055 1 91.06 8 VAL B CA 1
ATOM 1447 C C . VAL B 1 8 ? -18.141 -0.85 -12.703 1 91.06 8 VAL B C 1
ATOM 1449 O O . VAL B 1 8 ? -17.281 -0.096 -13.164 1 91.06 8 VAL B O 1
ATOM 1452 N N . ALA B 1 9 ? -19.391 -0.595 -12.727 1 91.62 9 ALA B N 1
ATOM 1453 C CA . ALA B 1 9 ? -19.875 0.666 -13.289 1 91.62 9 ALA B CA 1
ATOM 1454 C C . ALA B 1 9 ? -19.422 1.851 -12.438 1 91.62 9 ALA B C 1
ATOM 1456 O O . ALA B 1 9 ? -19.438 1.778 -11.211 1 91.62 9 ALA B O 1
ATOM 1457 N N . ALA B 1 10 ? -19.031 2.869 -13.102 1 89.44 10 ALA B N 1
ATOM 1458 C CA . ALA B 1 10 ? -18.562 4.07 -12.422 1 89.44 10 ALA B CA 1
ATOM 1459 C C . ALA B 1 10 ? -19.609 4.621 -11.469 1 89.44 10 ALA B C 1
ATOM 1461 O O . ALA B 1 10 ? -19.281 5.113 -10.383 1 89.44 10 ALA B O 1
ATOM 1462 N N . GLU B 1 11 ? -20.828 4.551 -11.891 1 91.5 11 GLU B N 1
ATOM 1463 C CA . GLU B 1 11 ? -21.938 5.035 -11.062 1 91.5 11 GLU B CA 1
ATOM 1464 C C . GLU B 1 11 ? -22.047 4.223 -9.781 1 91.5 11 GLU B C 1
ATOM 1466 O O . GLU B 1 11 ? -22.344 4.773 -8.711 1 91.5 11 GLU B O 1
ATOM 1471 N N . GLU B 1 12 ? -21.859 2.939 -9.938 1 93.5 12 GLU B N 1
ATOM 1472 C CA . GLU B 1 12 ? -21.906 2.076 -8.758 1 93.5 12 GLU B CA 1
ATOM 1473 C C . GLU B 1 12 ? -20.812 2.439 -7.762 1 93.5 12 GLU B C 1
ATOM 1475 O O . GLU B 1 12 ? -21.062 2.486 -6.555 1 93.5 12 GLU B O 1
ATOM 1480 N N . VAL B 1 13 ? -19.625 2.715 -8.219 1 92.44 13 VAL B N 1
ATOM 1481 C CA . VAL B 1 13 ? -18.516 3.105 -7.363 1 92.44 13 VAL B CA 1
ATOM 1482 C C . VAL B 1 13 ? -18.828 4.434 -6.676 1 92.44 13 VAL B C 1
ATOM 1484 O O . VAL B 1 13 ? -18.625 4.578 -5.469 1 92.44 13 VAL B O 1
ATOM 1487 N N . ARG B 1 14 ? -19.312 5.391 -7.41 1 90.31 14 ARG B N 1
ATOM 1488 C CA . ARG B 1 14 ? -19.609 6.723 -6.887 1 90.31 14 ARG B CA 1
ATOM 1489 C C . ARG B 1 14 ? -20.656 6.652 -5.781 1 90.31 14 ARG B C 1
ATOM 1491 O O . ARG B 1 14 ? -20.578 7.391 -4.793 1 90.31 14 ARG B O 1
ATOM 1498 N N . GLU B 1 15 ? -21.594 5.77 -5.902 1 93.62 15 GLU B N 1
ATOM 1499 C CA . GLU B 1 15 ? -22.734 5.703 -4.984 1 93.62 15 GLU B CA 1
ATOM 1500 C C . GLU B 1 15 ? -22.406 4.832 -3.773 1 93.62 15 GLU B C 1
ATOM 1502 O O . GLU B 1 15 ? -23.141 4.848 -2.779 1 93.62 15 GLU B O 1
ATOM 1507 N N . THR B 1 16 ? -21.375 4.125 -3.928 1 94.25 16 THR B N 1
ATOM 1508 C CA . THR B 1 16 ? -21 3.24 -2.832 1 94.25 16 THR B CA 1
ATOM 1509 C C . THR B 1 16 ? -20.469 4.043 -1.646 1 94.25 16 THR B C 1
ATOM 1511 O O . THR B 1 16 ? -19.703 4.988 -1.824 1 94.25 16 THR B O 1
ATOM 1514 N N . GLU B 1 17 ? -20.953 3.713 -0.476 1 94.06 17 GLU B N 1
ATOM 1515 C CA . GLU B 1 17 ? -20.453 4.316 0.753 1 94.06 17 GLU B CA 1
ATOM 1516 C C . GLU B 1 17 ? -19.469 3.393 1.455 1 94.06 17 GLU B C 1
ATOM 1518 O O . GLU B 1 17 ? -19.688 2.182 1.534 1 94.06 17 GLU B O 1
ATOM 1523 N N . ILE B 1 18 ? -18.453 3.992 1.915 1 95.88 18 ILE B N 1
ATOM 1524 C CA . ILE B 1 18 ? -17.422 3.213 2.611 1 95.88 18 ILE B CA 1
ATOM 1525 C C . ILE B 1 18 ? -17.562 3.424 4.117 1 95.88 18 ILE B C 1
ATOM 1527 O O . ILE B 1 18 ? -17.531 4.562 4.594 1 95.88 18 ILE B O 1
ATOM 1531 N N . THR B 1 19 ? -17.688 2.35 4.816 1 95 19 THR B N 1
ATOM 1532 C CA . THR B 1 19 ? -17.703 2.385 6.273 1 95 19 THR B CA 1
ATOM 1533 C C . THR B 1 19 ? -16.375 1.916 6.848 1 95 19 THR B C 1
ATOM 1535 O O . THR B 1 19 ? -15.594 1.239 6.164 1 95 19 THR B O 1
ATOM 1538 N N . PRO B 1 20 ? -16.125 2.301 8.102 1 94.75 20 PRO B N 1
ATOM 1539 C CA . PRO B 1 20 ? -14.898 1.826 8.734 1 94.75 20 PRO B CA 1
ATOM 1540 C C . PRO B 1 20 ? -14.797 0.303 8.758 1 94.75 20 PRO B C 1
ATOM 1542 O O . PRO B 1 20 ? -13.703 -0.246 8.586 1 94.75 20 PRO B O 1
ATOM 1545 N N . ALA B 1 21 ? -15.891 -0.374 8.883 1 95.06 21 ALA B N 1
ATOM 1546 C CA . ALA B 1 21 ? -15.891 -1.834 8.875 1 95.06 21 ALA B CA 1
ATOM 1547 C C . ALA B 1 21 ? -15.461 -2.379 7.52 1 95.06 21 ALA B C 1
ATOM 1549 O O . ALA B 1 21 ? -14.719 -3.361 7.445 1 95.06 21 ALA B O 1
ATOM 1550 N N . MET B 1 22 ? -15.922 -1.768 6.445 1 95.25 22 MET B N 1
ATOM 1551 C CA . MET B 1 22 ? -15.555 -2.18 5.094 1 95.25 22 MET B CA 1
ATOM 1552 C C . MET B 1 22 ? -14.062 -1.969 4.852 1 95.25 22 MET B C 1
ATOM 1554 O O . MET B 1 22 ? -13.398 -2.826 4.262 1 95.25 22 MET B O 1
ATOM 1558 N N . ALA B 1 23 ? -13.562 -0.798 5.309 1 95.44 23 ALA B N 1
ATOM 1559 C CA . ALA B 1 23 ? -12.133 -0.514 5.168 1 95.44 23 ALA B CA 1
ATOM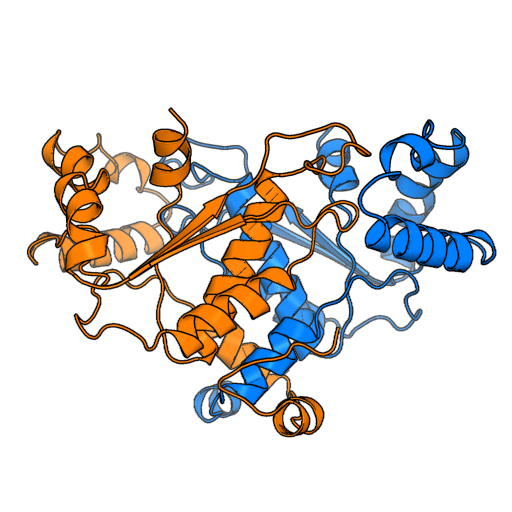 1560 C C . ALA B 1 23 ? -11.297 -1.534 5.934 1 95.44 23 ALA B C 1
ATOM 1562 O O . ALA B 1 23 ? -10.312 -2.062 5.402 1 95.44 23 ALA B O 1
ATOM 1563 N N . ALA B 1 24 ? -11.695 -1.813 7.133 1 94.31 24 ALA B N 1
ATOM 1564 C CA . ALA B 1 24 ? -10.992 -2.787 7.961 1 94.31 24 ALA B CA 1
ATOM 1565 C C . ALA B 1 24 ? -10.984 -4.164 7.305 1 94.31 24 ALA B C 1
ATOM 1567 O O . ALA B 1 24 ? -9.945 -4.828 7.254 1 94.31 24 ALA B O 1
ATOM 1568 N N . LYS B 1 25 ? -12.117 -4.555 6.832 1 94.19 25 LYS B N 1
ATOM 1569 C CA . LYS B 1 25 ? -12.234 -5.855 6.184 1 94.19 25 LYS B CA 1
ATOM 1570 C C . LYS B 1 25 ? -11.336 -5.945 4.953 1 94.19 25 LYS B C 1
ATOM 1572 O O . LYS B 1 25 ? -10.578 -6.906 4.797 1 94.19 25 LYS B O 1
ATOM 1577 N N . LEU B 1 26 ? -11.414 -4.992 4.113 1 95.5 26 LEU B N 1
ATOM 1578 C CA . LEU B 1 26 ? -10.672 -5.031 2.861 1 95.5 26 LEU B CA 1
ATOM 1579 C C . LEU B 1 26 ? -9.164 -5.012 3.125 1 95.5 26 LEU B C 1
ATOM 1581 O O . LEU B 1 26 ? -8.422 -5.809 2.547 1 95.5 26 LEU B O 1
ATOM 1585 N N . VAL B 1 27 ? -8.703 -4.086 3.988 1 93.75 27 VAL B N 1
ATOM 1586 C CA . VAL B 1 27 ? -7.277 -3.967 4.297 1 93.75 27 VAL B CA 1
ATOM 1587 C C .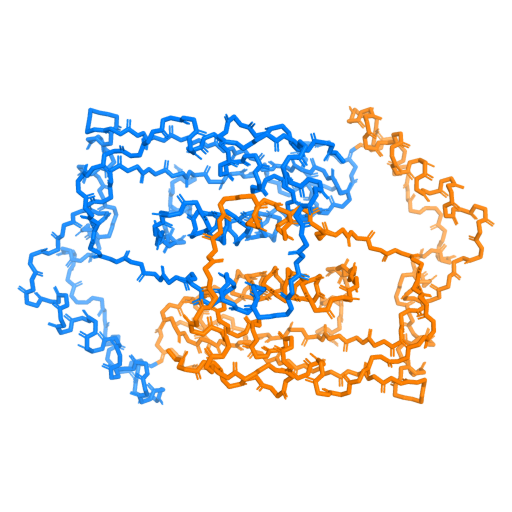 VAL B 1 27 ? -6.789 -5.242 4.973 1 93.75 27 VAL B C 1
ATOM 1589 O O . VAL B 1 27 ? -5.672 -5.699 4.715 1 93.75 27 VAL B O 1
ATOM 1592 N N . GLY B 1 28 ? -7.648 -5.848 5.738 1 88.75 28 GLY B N 1
ATOM 1593 C CA . GLY B 1 28 ? -7.293 -7.062 6.461 1 88.75 28 GLY B CA 1
ATOM 1594 C C . GLY B 1 28 ? -7.406 -8.312 5.617 1 88.75 28 GLY B C 1
ATOM 1595 O O . GLY B 1 28 ? -6.914 -9.375 6.004 1 88.75 28 GLY B O 1
ATOM 1596 N N . LEU B 1 29 ? -8.078 -8.234 4.484 1 88.25 29 LEU B N 1
ATOM 1597 C CA . LEU B 1 29 ? -8.312 -9.383 3.619 1 88.25 29 LEU B CA 1
ATOM 1598 C C . LEU B 1 29 ? -7.023 -9.805 2.91 1 88.25 29 LEU B C 1
ATOM 1600 O O . LEU B 1 29 ? -6.887 -10.953 2.494 1 88.25 29 LEU B O 1
ATOM 1604 N N . ARG B 1 30 ? -6.188 -8.867 2.766 1 85.31 30 ARG B N 1
ATOM 1605 C CA . ARG B 1 30 ? -4.961 -9.156 2.029 1 85.31 30 ARG B CA 1
ATOM 1606 C C . ARG B 1 30 ? -4.059 -10.102 2.818 1 85.31 30 ARG B C 1
ATOM 1608 O O . ARG B 1 30 ? -3.707 -9.812 3.965 1 85.31 30 ARG B O 1
ATOM 1615 N N . MET B 1 31 ? -3.701 -11.211 2.207 1 83.5 31 MET B N 1
ATOM 1616 C CA . MET B 1 31 ? -2.779 -12.188 2.783 1 83.5 31 MET B CA 1
ATOM 1617 C C . MET B 1 31 ? -1.9 -12.805 1.702 1 83.5 31 MET B C 1
ATOM 1619 O O . MET B 1 31 ? -2.299 -12.883 0.538 1 83.5 31 MET B O 1
ATOM 1623 N N . SER B 1 32 ? -0.772 -13.234 2.199 1 85.56 32 SER B N 1
ATOM 1624 C CA . SER B 1 32 ? 0.091 -13.93 1.254 1 85.56 32 SER B CA 1
ATOM 1625 C C . SER B 1 32 ? -0.354 -15.375 1.062 1 85.56 32 SER B C 1
ATOM 1627 O O . SER B 1 32 ? -0.303 -16.172 2 1 85.56 32 SER B O 1
ATOM 1629 N N . THR B 1 33 ? -0.816 -15.633 -0.106 1 88.56 33 THR B N 1
ATOM 1630 C CA . THR B 1 33 ? -1.271 -16.969 -0.469 1 88.56 33 THR B CA 1
ATOM 1631 C C . THR B 1 33 ? -0.156 -17.75 -1.159 1 88.56 33 THR B C 1
ATOM 1633 O O . THR B 1 33 ? 0.454 -17.266 -2.111 1 88.56 33 THR B O 1
ATOM 1636 N N . ARG B 1 34 ? 0.094 -18.906 -0.751 1 85.56 34 ARG B N 1
ATOM 1637 C CA . ARG B 1 34 ? 1.215 -19.672 -1.292 1 85.56 34 ARG B CA 1
ATOM 1638 C C . ARG B 1 34 ? 0.755 -21.031 -1.802 1 85.56 34 ARG B C 1
ATOM 1640 O O . ARG B 1 34 ? 1.508 -22.016 -1.75 1 85.56 34 ARG B O 1
ATOM 1647 N N . ASN B 1 35 ? -0.462 -21.141 -2.088 1 89.56 35 ASN B N 1
ATOM 1648 C CA . ASN B 1 35 ? -1.117 -22.266 -2.742 1 89.56 35 ASN B CA 1
ATOM 1649 C C . ASN B 1 35 ? -2.301 -21.812 -3.59 1 89.56 35 ASN B C 1
ATOM 1651 O O . ASN B 1 35 ? -3.449 -21.875 -3.145 1 89.56 35 ASN B O 1
ATOM 1655 N N . PHE B 1 36 ? -2.068 -21.531 -4.871 1 94 36 PHE B N 1
ATOM 1656 C CA . PHE B 1 36 ? -3.08 -20.922 -5.727 1 94 36 PHE B CA 1
ATOM 1657 C C . PHE B 1 36 ? -3.881 -22 -6.461 1 94 36 PHE B C 1
ATOM 1659 O O . PHE B 1 36 ? -3.355 -23.062 -6.777 1 94 36 PHE B O 1
ATOM 1666 N N . LYS B 1 37 ? -5.137 -21.625 -6.645 1 94.44 37 LYS B N 1
ATOM 1667 C CA . LYS B 1 37 ? -5.926 -22.422 -7.582 1 94.44 37 LYS B CA 1
ATOM 1668 C C . LYS B 1 37 ? -5.441 -22.219 -9.016 1 94.44 37 LYS B C 1
ATOM 1670 O O . LYS B 1 37 ? -4.852 -21.188 -9.336 1 94.44 37 LYS B O 1
ATOM 1675 N N . ALA B 1 38 ? -5.746 -23.125 -9.867 1 94.31 38 ALA B N 1
ATOM 1676 C CA . ALA B 1 38 ? -5.27 -23.094 -11.25 1 94.31 38 ALA B CA 1
ATOM 1677 C C . ALA B 1 38 ? -6.133 -22.188 -12.117 1 94.31 38 ALA B C 1
ATOM 1679 O O . ALA B 1 38 ? -5.758 -21.844 -13.234 1 94.31 38 ALA B O 1
ATOM 1680 N N . ASP B 1 39 ? -7.324 -21.797 -11.602 1 96.56 39 ASP B N 1
ATOM 1681 C CA . ASP B 1 39 ? -8.242 -20.969 -12.383 1 96.56 39 ASP B CA 1
ATOM 1682 C C . ASP B 1 39 ? -7.602 -19.641 -12.773 1 96.56 39 ASP B C 1
ATOM 1684 O O . ASP B 1 39 ? -7.121 -18.906 -11.906 1 96.56 39 ASP B O 1
ATOM 1688 N N . VAL B 1 40 ? -7.602 -19.406 -14.094 1 97.75 40 VAL B N 1
ATOM 1689 C CA . VAL B 1 40 ? -7.035 -18.156 -14.602 1 97.75 40 VAL B CA 1
ATOM 1690 C C . VAL B 1 40 ? -8.039 -17.016 -14.398 1 97.75 40 VAL B C 1
ATOM 1692 O O . VAL B 1 40 ? -9.188 -17.109 -14.82 1 97.75 40 VAL B O 1
ATOM 1695 N N . PRO B 1 41 ? -7.652 -15.992 -13.727 1 97.62 41 PRO B N 1
ATOM 1696 C CA . PRO B 1 41 ? -8.578 -14.859 -13.586 1 97.62 41 PRO B CA 1
ATOM 1697 C C . PRO B 1 41 ? -8.953 -14.242 -14.93 1 97.62 41 PRO B C 1
ATOM 1699 O O . PRO B 1 41 ? -8.164 -14.266 -15.875 1 97.62 41 PRO B O 1
ATOM 1702 N N . ALA B 1 42 ? -10.133 -13.672 -14.977 1 97.06 42 ALA B N 1
ATOM 1703 C CA . ALA B 1 42 ? -10.57 -12.961 -16.172 1 97.06 42 ALA B CA 1
ATOM 1704 C C . ALA B 1 42 ? -9.656 -11.773 -16.484 1 97.06 42 ALA B C 1
ATOM 1706 O O . ALA B 1 42 ? -9.219 -11.07 -15.562 1 97.06 42 ALA B O 1
ATOM 1707 N N . ALA B 1 43 ? -9.461 -11.531 -17.781 1 96.25 43 ALA B N 1
ATOM 1708 C CA . ALA B 1 43 ? -8.547 -10.477 -18.203 1 96.25 43 ALA B CA 1
ATOM 1709 C C . ALA B 1 43 ? -9.023 -9.109 -17.719 1 96.25 43 ALA B C 1
ATOM 1711 O O . ALA B 1 43 ? -8.203 -8.258 -17.359 1 96.25 43 ALA B O 1
ATOM 1712 N N . ASN B 1 44 ? -10.266 -8.914 -17.75 1 95.88 44 ASN B N 1
ATOM 1713 C CA . ASN B 1 44 ? -10.805 -7.621 -17.344 1 95.88 44 ASN B CA 1
ATOM 1714 C C . ASN B 1 44 ? -10.594 -7.379 -15.852 1 95.88 44 ASN B C 1
ATOM 1716 O O . ASN B 1 44 ? -10.398 -6.238 -15.422 1 95.88 44 ASN B O 1
ATOM 1720 N N . VAL B 1 45 ? -10.617 -8.414 -15.008 1 96.56 45 VAL B N 1
ATOM 1721 C CA . VAL B 1 45 ? -10.352 -8.281 -13.578 1 96.56 45 VAL B CA 1
ATOM 1722 C C . VAL B 1 45 ? -8.898 -7.871 -13.359 1 96.56 45 VAL B C 1
ATOM 1724 O O . VAL B 1 45 ? -8.609 -6.98 -12.555 1 96.56 45 VAL B O 1
ATOM 1727 N N . LEU B 1 46 ? -8.016 -8.484 -14.117 1 97.38 46 LEU B N 1
ATOM 1728 C CA . LEU B 1 46 ? -6.598 -8.148 -14.016 1 97.38 46 LEU B CA 1
ATOM 1729 C C . LEU B 1 46 ? -6.348 -6.703 -14.438 1 97.38 46 LEU B C 1
ATOM 1731 O O . LEU B 1 46 ? -5.562 -5.992 -13.805 1 97.38 46 LEU B O 1
ATOM 1735 N N . THR B 1 47 ? -7.039 -6.293 -15.469 1 95.19 47 THR B N 1
ATOM 1736 C CA . THR B 1 47 ? -6.918 -4.918 -15.938 1 95.19 47 THR B CA 1
ATOM 1737 C C . THR B 1 47 ? -7.406 -3.936 -1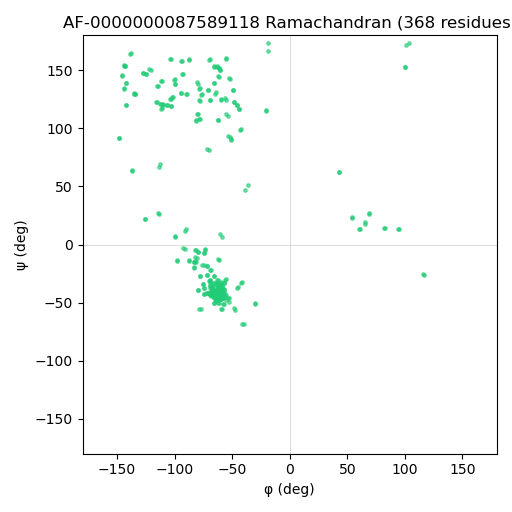4.875 1 95.19 47 THR B C 1
ATOM 1739 O O . THR B 1 47 ? -6.773 -2.904 -14.633 1 95.19 47 THR B O 1
ATOM 1742 N N . ASP B 1 48 ? -8.508 -4.273 -14.266 1 95.44 48 ASP B N 1
ATOM 1743 C CA . ASP B 1 48 ? -9.039 -3.422 -13.203 1 95.44 48 ASP B CA 1
ATOM 1744 C C . ASP B 1 48 ? -8.078 -3.336 -12.023 1 95.44 48 ASP B C 1
ATOM 1746 O O . ASP B 1 48 ? -7.895 -2.266 -11.445 1 95.44 48 ASP B O 1
ATOM 1750 N N . ILE B 1 49 ? -7.492 -4.461 -11.688 1 96.62 49 ILE B N 1
ATOM 1751 C CA . ILE B 1 49 ? -6.531 -4.488 -10.594 1 96.62 49 ILE B CA 1
ATOM 1752 C C . ILE B 1 49 ? -5.367 -3.551 -10.898 1 96.62 49 ILE B C 1
ATOM 1754 O O . ILE B 1 49 ? -4.941 -2.779 -10.039 1 96.62 49 ILE B O 1
ATOM 1758 N N . VAL B 1 50 ? -4.891 -3.566 -12.133 1 94.81 50 VAL B N 1
ATOM 1759 C CA . VAL B 1 50 ? -3.787 -2.707 -12.547 1 94.81 50 VAL B CA 1
ATOM 1760 C C . VAL B 1 50 ? -4.223 -1.245 -12.508 1 94.81 50 VAL B C 1
ATOM 1762 O O . VAL B 1 50 ? -3.475 -0.38 -12.047 1 94.81 50 VAL B O 1
ATOM 1765 N N . SER B 1 51 ? -5.418 -0.984 -12.961 1 93.12 51 SER B N 1
ATOM 1766 C CA . SER B 1 51 ? -5.949 0.375 -12.914 1 93.12 51 SER B CA 1
ATOM 1767 C C . SER B 1 51 ? -5.996 0.902 -11.484 1 93.12 51 SER B C 1
ATOM 1769 O O . SER B 1 51 ? -5.609 2.043 -11.227 1 93.12 51 SER B O 1
ATOM 1771 N N . LEU B 1 52 ? -6.445 0.099 -10.586 1 93.56 52 LEU B N 1
ATOM 1772 C CA . LEU B 1 52 ? -6.543 0.5 -9.188 1 93.56 52 LEU B CA 1
ATOM 1773 C C . LEU B 1 52 ? -5.156 0.653 -8.57 1 93.56 52 LEU B C 1
ATOM 1775 O O . LEU B 1 52 ? -4.941 1.535 -7.738 1 93.56 52 LEU B O 1
ATOM 1779 N N . ALA B 1 53 ? -4.203 -0.197 -8.984 1 93.94 53 ALA B N 1
ATOM 1780 C CA . ALA B 1 53 ? -2.822 -0.078 -8.523 1 93.94 53 ALA B CA 1
ATOM 1781 C C . ALA B 1 53 ? -2.23 1.275 -8.906 1 93.94 53 ALA B C 1
ATOM 1783 O O . ALA B 1 53 ? -1.452 1.856 -8.141 1 93.94 53 ALA B O 1
ATOM 1784 N N . SER B 1 54 ? -2.629 1.816 -10.008 1 88.62 54 SER B N 1
ATOM 1785 C CA . SER B 1 54 ? -2.08 3.059 -10.539 1 88.62 54 SER B CA 1
ATOM 1786 C C . SER B 1 54 ? -2.586 4.266 -9.758 1 88.62 54 SER B C 1
ATOM 1788 O O . SER B 1 54 ? -2.107 5.387 -9.961 1 88.62 54 SER B O 1
ATOM 1790 N N . CYS B 1 55 ? -3.523 4.051 -8.852 1 88.31 55 CYS B N 1
ATOM 1791 C CA . CYS B 1 55 ? -4.012 5.117 -7.984 1 88.31 55 CYS B CA 1
ATOM 1792 C C . CYS B 1 55 ? -3.051 5.355 -6.824 1 88.31 55 CYS B C 1
ATOM 1794 O O . CYS B 1 55 ? -3.23 6.297 -6.047 1 88.31 55 CYS B O 1
ATOM 1796 N N . ALA B 1 56 ? -2.057 4.527 -6.715 1 91.56 56 ALA B N 1
ATOM 1797 C CA . ALA B 1 56 ? -1.072 4.672 -5.645 1 91.56 56 ALA B CA 1
ATOM 1798 C C . ALA B 1 56 ? -0.352 6.016 -5.738 1 91.56 56 ALA B C 1
ATOM 1800 O O . ALA B 1 56 ? -0.219 6.582 -6.824 1 91.56 56 ALA B O 1
ATOM 1801 N N . PRO B 1 57 ? 0.061 6.535 -4.602 1 87.44 57 PRO B N 1
ATOM 1802 C CA . PRO B 1 57 ? 0.877 7.75 -4.66 1 87.44 57 PRO B CA 1
ATOM 1803 C C . PRO B 1 57 ? 2.236 7.516 -5.316 1 87.44 57 PRO B C 1
ATOM 1805 O O . PRO B 1 57 ? 2.721 6.383 -5.355 1 87.44 57 PRO B O 1
ATOM 1808 N N . SER B 1 58 ? 2.795 8.539 -5.895 1 81.88 58 SER B N 1
ATOM 1809 C CA . SER B 1 58 ? 4.148 8.539 -6.441 1 81.88 58 SER B CA 1
ATOM 1810 C C . SER B 1 58 ? 4.816 9.898 -6.27 1 81.88 58 SER B C 1
ATOM 1812 O O . SER B 1 58 ? 4.137 10.922 -6.156 1 81.88 58 SER B O 1
ATOM 1814 N N . GLY B 1 59 ? 6.062 9.758 -6.059 1 74.56 59 GLY B N 1
ATOM 1815 C CA . GLY B 1 59 ? 6.801 11.008 -5.957 1 74.56 59 GLY B CA 1
ATOM 1816 C C . GLY B 1 59 ? 6.496 11.977 -7.086 1 74.56 59 GLY B C 1
ATOM 1817 O O . GLY B 1 59 ? 6.586 11.617 -8.258 1 74.56 59 GLY B O 1
ATOM 1818 N N . ALA B 1 60 ? 6.043 13.156 -6.633 1 65.94 60 ALA B N 1
ATOM 1819 C CA . ALA B 1 60 ? 5.762 14.242 -7.566 1 65.94 60 ALA B CA 1
ATOM 1820 C C . ALA B 1 60 ? 4.684 13.844 -8.57 1 65.94 60 ALA B C 1
ATOM 1822 O O . ALA B 1 60 ? 4.574 14.438 -9.641 1 65.94 60 ALA B O 1
ATOM 1823 N N . GLY B 1 61 ? 3.971 12.727 -8.289 1 69.81 61 GLY B N 1
ATOM 1824 C CA . GLY B 1 61 ? 2.908 12.273 -9.172 1 69.81 61 GLY B CA 1
ATOM 1825 C C . GLY B 1 61 ? 3.422 11.766 -10.508 1 69.81 61 GLY B C 1
ATOM 1826 O O . GLY B 1 61 ? 2.695 11.773 -11.5 1 69.81 61 GLY B O 1
ATOM 1827 N N . CYS B 1 62 ? 4.688 11.266 -10.578 1 67.06 62 CYS B N 1
ATOM 1828 C CA . CYS B 1 62 ? 5.344 10.852 -11.812 1 67.06 62 CYS B CA 1
ATOM 1829 C C . CYS B 1 62 ? 4.75 9.555 -12.336 1 67.06 62 CYS B C 1
ATOM 1831 O O . CYS B 1 62 ? 4.844 9.266 -13.531 1 67.06 62 CYS B O 1
ATOM 1833 N N . ASP B 1 63 ? 4.07 8.844 -11.492 1 75.25 63 ASP B N 1
ATOM 1834 C CA . ASP B 1 63 ? 3.475 7.566 -11.867 1 75.25 63 ASP B CA 1
ATOM 1835 C C . ASP B 1 63 ? 4.434 6.738 -12.711 1 75.25 63 ASP B C 1
ATOM 1837 O O . ASP B 1 63 ? 4.102 6.352 -13.836 1 75.25 63 ASP B O 1
ATOM 1841 N N . PRO B 1 64 ? 5.574 6.363 -12.18 1 77.56 64 PRO B N 1
ATOM 1842 C CA . PRO B 1 64 ? 6.645 5.734 -12.953 1 77.56 64 PRO B CA 1
ATOM 1843 C C . PRO B 1 64 ? 6.426 4.238 -13.164 1 77.56 64 PRO B C 1
ATOM 1845 O O . PRO B 1 64 ? 7.168 3.596 -13.906 1 77.56 64 PRO B O 1
ATOM 1848 N N . CYS B 1 65 ? 5.438 3.707 -12.586 1 86.75 65 CYS B N 1
ATOM 1849 C CA . CYS B 1 65 ? 5.285 2.258 -12.562 1 86.75 65 CYS B CA 1
ATOM 1850 C C . CYS B 1 65 ? 4.746 1.739 -13.891 1 86.75 65 CYS B C 1
ATOM 1852 O O . CYS B 1 65 ? 3.873 2.365 -14.492 1 86.75 65 CYS B O 1
ATOM 1854 N N . ARG B 1 66 ? 5.344 0.736 -14.32 1 89.56 66 ARG B N 1
ATOM 1855 C CA . ARG B 1 66 ? 4.855 -0.061 -15.445 1 89.56 66 ARG B CA 1
ATOM 1856 C C . ARG B 1 66 ? 4.406 -1.442 -14.977 1 89.56 66 ARG B C 1
ATOM 1858 O O . ARG B 1 66 ? 5.047 -2.051 -14.117 1 89.56 66 ARG B O 1
ATOM 1865 N N . TYR B 1 67 ? 3.307 -1.858 -15.586 1 92.19 67 TYR B N 1
ATOM 1866 C CA . TYR B 1 67 ? 2.719 -3.131 -15.172 1 92.19 67 TYR B CA 1
ATOM 1867 C C . TYR B 1 67 ? 2.764 -4.141 -16.312 1 92.19 67 TYR B C 1
ATOM 1869 O O . TYR B 1 67 ? 2.293 -3.861 -17.422 1 92.19 67 TYR B O 1
ATOM 1877 N N . THR B 1 68 ? 3.379 -5.25 -16.078 1 94.12 68 THR B N 1
ATOM 1878 C CA . THR B 1 68 ? 3.379 -6.375 -17.016 1 94.12 68 THR B CA 1
ATOM 1879 C C . THR B 1 68 ? 2.555 -7.535 -16.453 1 94.12 68 THR B C 1
ATOM 1881 O O . THR B 1 68 ? 2.84 -8.047 -15.375 1 94.12 68 THR B O 1
ATOM 1884 N N . VAL B 1 69 ? 1.557 -7.906 -17.172 1 96.06 69 VAL B N 1
ATOM 1885 C CA . VAL B 1 69 ? 0.67 -8.984 -16.75 1 96.06 69 VAL B CA 1
ATOM 1886 C C . VAL B 1 69 ? 0.94 -10.234 -17.594 1 96.06 69 VAL B C 1
ATOM 1888 O O . VAL B 1 69 ? 0.887 -10.188 -18.812 1 96.06 69 VAL B O 1
ATOM 1891 N N . VAL B 1 70 ? 1.323 -11.289 -16.953 1 95.5 70 VAL B N 1
ATOM 1892 C CA . VAL B 1 70 ? 1.484 -12.609 -17.547 1 95.5 70 VAL B CA 1
ATOM 1893 C C . VAL B 1 70 ? 0.414 -13.555 -17 1 95.5 70 VAL B C 1
ATOM 1895 O O . VAL B 1 70 ? 0.356 -13.812 -15.805 1 95.5 70 VAL B O 1
ATOM 1898 N N . SER B 1 71 ? -0.43 -14.031 -17.859 1 97.31 71 SER B N 1
ATOM 1899 C CA . SER B 1 71 ? -1.562 -14.812 -17.375 1 97.31 71 SER B CA 1
ATOM 1900 C C . SER B 1 71 ? -1.864 -15.984 -18.312 1 97.31 71 SER B C 1
ATOM 1902 O O . SER B 1 71 ? -1.858 -15.836 -19.531 1 97.31 71 SER B O 1
ATOM 1904 N N . GLY B 1 72 ? -2.166 -17.109 -17.656 1 97 72 GLY B N 1
ATOM 1905 C CA . GLY B 1 72 ? -2.439 -18.328 -18.406 1 97 72 GLY B CA 1
ATOM 1906 C C . GLY B 1 72 ? -1.256 -19.281 -18.453 1 97 72 GLY B C 1
ATOM 1907 O O . GLY B 1 72 ? -0.107 -18.859 -18.312 1 97 72 GLY B O 1
ATOM 1908 N N . PRO B 1 73 ? -1.554 -20.531 -18.594 1 94.25 73 PRO B N 1
ATOM 1909 C CA . PRO B 1 73 ? -0.507 -21.547 -18.516 1 94.25 73 PRO B CA 1
ATOM 1910 C C . PRO B 1 73 ? 0.597 -21.359 -19.547 1 94.25 73 PRO B C 1
ATOM 1912 O O . PRO B 1 73 ? 1.779 -21.516 -19.234 1 94.25 73 PRO B O 1
ATOM 1915 N N . ASP B 1 74 ? 0.245 -21.031 -20.766 1 95.75 74 ASP B N 1
ATOM 1916 C CA . ASP B 1 74 ? 1.238 -20.891 -21.828 1 95.75 74 ASP B CA 1
ATOM 1917 C C . ASP B 1 74 ? 2.174 -19.719 -21.547 1 95.75 74 ASP B C 1
ATOM 1919 O O . ASP B 1 74 ? 3.395 -19.844 -21.672 1 95.75 74 ASP B O 1
ATOM 1923 N N . ALA B 1 75 ? 1.603 -18.594 -21.156 1 95.5 75 ALA B N 1
ATOM 1924 C CA . ALA B 1 75 ? 2.396 -17.406 -20.891 1 95.5 75 ALA B CA 1
ATOM 1925 C C . ALA B 1 75 ? 3.25 -17.578 -19.641 1 95.5 75 ALA B C 1
ATOM 1927 O O . ALA B 1 75 ? 4.359 -17.047 -19.562 1 95.5 75 ALA B O 1
ATOM 1928 N N . MET B 1 76 ? 2.768 -18.344 -18.703 1 94.69 76 MET B N 1
ATOM 1929 C CA . MET B 1 76 ? 3.434 -18.516 -17.406 1 94.69 76 MET B CA 1
ATOM 1930 C C . MET B 1 76 ? 4.531 -19.578 -17.5 1 94.69 76 MET B C 1
ATOM 1932 O O . MET B 1 76 ? 5.438 -19.609 -16.672 1 94.69 76 MET B O 1
ATOM 1936 N N . ALA B 1 77 ? 4.539 -20.438 -18.438 1 94 77 ALA B N 1
ATOM 1937 C CA . ALA B 1 77 ? 5.391 -21.609 -18.547 1 94 77 ALA B CA 1
ATOM 1938 C C . ALA B 1 77 ? 6.863 -21.25 -18.406 1 94 77 ALA B C 1
ATOM 1940 O O . ALA B 1 77 ? 7.586 -21.844 -17.594 1 94 77 ALA B O 1
ATOM 1941 N N . PRO B 1 78 ? 7.344 -20.219 -19.172 1 90.75 78 PRO B N 1
ATOM 1942 C CA . PRO B 1 78 ? 8.766 -19.875 -19.031 1 90.75 78 PRO B CA 1
ATOM 1943 C C . PRO B 1 78 ? 9.133 -19.438 -17.625 1 90.75 78 PRO B C 1
ATOM 1945 O O . PRO B 1 78 ? 10.25 -19.672 -17.172 1 90.75 78 PRO B O 1
ATOM 1948 N N . LEU B 1 79 ? 8.266 -18.781 -16.953 1 87.69 79 LEU B N 1
ATOM 1949 C CA . LEU B 1 79 ? 8.516 -18.297 -15.602 1 87.69 79 LEU B CA 1
ATOM 1950 C C . LEU B 1 79 ? 8.508 -19.453 -14.602 1 87.69 79 LEU B C 1
ATOM 1952 O O . LEU B 1 79 ? 9.312 -19.469 -13.672 1 87.69 79 LEU B O 1
ATOM 1956 N N . VAL B 1 80 ? 7.574 -20.281 -14.844 1 87 80 VAL B N 1
ATOM 1957 C CA . VAL B 1 80 ? 7.457 -21.469 -13.992 1 87 80 VAL B CA 1
ATOM 1958 C C . VAL B 1 80 ? 8.711 -22.328 -14.125 1 87 80 VAL B C 1
ATOM 1960 O O . VAL B 1 80 ? 9.258 -22.797 -13.133 1 87 80 VAL B O 1
ATOM 1963 N N . ASP B 1 81 ? 9.172 -22.5 -15.297 1 85.69 81 ASP B N 1
ATOM 1964 C CA . ASP B 1 81 ? 10.344 -23.328 -15.586 1 85.69 81 ASP B CA 1
ATOM 1965 C C . ASP B 1 81 ? 11.602 -22.719 -14.977 1 85.69 81 ASP B C 1
ATOM 1967 O O . ASP B 1 81 ? 12.562 -23.438 -14.664 1 85.69 81 ASP B O 1
ATOM 1971 N N . ASN B 1 82 ? 11.648 -21.406 -14.789 1 81.31 82 ASN B N 1
ATOM 1972 C CA . ASN B 1 82 ? 12.812 -20.703 -14.266 1 81.31 82 ASN B CA 1
ATOM 1973 C C . ASN B 1 82 ? 12.531 -20.094 -12.891 1 81.31 82 ASN B C 1
ATOM 1975 O O . ASN B 1 82 ? 13.055 -19.031 -12.562 1 81.31 82 ASN B O 1
ATOM 1979 N N . ASP B 1 83 ? 11.617 -20.688 -12.188 1 77.88 83 ASP B N 1
ATOM 1980 C CA . ASP B 1 83 ? 11.219 -20.188 -10.875 1 77.88 83 ASP B CA 1
ATOM 1981 C C . ASP B 1 83 ? 12.43 -20.031 -9.961 1 77.88 83 ASP B C 1
ATOM 1983 O O . ASP B 1 83 ? 13.07 -21.016 -9.586 1 77.88 83 ASP B O 1
ATOM 1987 N N . PRO B 1 84 ? 12.773 -18.797 -9.664 1 66.5 84 PRO B N 1
ATOM 1988 C CA . PRO B 1 84 ? 13.961 -18.594 -8.828 1 66.5 84 PRO B CA 1
ATOM 1989 C C . PRO B 1 84 ? 13.82 -19.203 -7.438 1 66.5 84 PRO B C 1
ATOM 1991 O O . PRO B 1 84 ? 14.82 -19.594 -6.836 1 66.5 84 PRO B O 1
ATOM 1994 N N . ILE B 1 85 ? 12.648 -19.25 -6.953 1 66.25 85 ILE B N 1
ATOM 1995 C CA . ILE B 1 85 ? 12.43 -19.812 -5.625 1 66.25 85 ILE B CA 1
ATOM 1996 C C . ILE B 1 85 ? 12.766 -21.312 -5.645 1 66.25 85 ILE B C 1
ATOM 1998 O O . ILE B 1 85 ? 13.391 -21.812 -4.715 1 66.25 85 ILE B O 1
ATOM 2002 N N . ALA B 1 86 ? 12.266 -21.938 -6.684 1 64.62 86 ALA B N 1
ATOM 2003 C CA . ALA B 1 86 ? 12.57 -23.359 -6.836 1 64.62 86 ALA B CA 1
ATOM 2004 C C . ALA B 1 86 ? 14.078 -23.594 -6.922 1 64.62 86 ALA B C 1
ATOM 2006 O O . ALA B 1 86 ? 14.602 -24.531 -6.316 1 64.62 86 ALA B O 1
ATOM 2007 N N . LYS B 1 87 ? 14.688 -22.703 -7.633 1 64.81 87 LYS B N 1
ATOM 2008 C CA . LYS B 1 87 ? 16.141 -22.844 -7.785 1 64.81 87 LYS B CA 1
ATOM 2009 C C . LYS B 1 87 ? 16.844 -22.609 -6.453 1 64.81 87 LYS B C 1
ATOM 2011 O O . LYS B 1 87 ? 17.828 -23.297 -6.148 1 64.81 87 LYS B O 1
ATOM 2016 N N . MET B 1 88 ? 16.312 -21.672 -5.699 1 61.56 88 MET B N 1
ATOM 2017 C CA . MET B 1 88 ? 16.891 -21.406 -4.387 1 61.56 88 MET B CA 1
ATOM 2018 C C . MET B 1 88 ? 16.641 -22.562 -3.432 1 61.56 88 MET B C 1
ATOM 2020 O O . MET B 1 88 ? 17.516 -22.922 -2.641 1 61.56 88 MET B O 1
ATOM 2024 N N . LYS B 1 89 ? 15.438 -23.047 -3.477 1 59 89 LYS B N 1
ATOM 2025 C CA . LYS B 1 89 ? 15.102 -24.188 -2.625 1 59 89 LYS B CA 1
ATOM 2026 C C . LYS B 1 89 ? 15.922 -25.422 -2.998 1 59 89 LYS B C 1
ATOM 2028 O O . LYS B 1 89 ? 16.266 -26.234 -2.135 1 59 89 LYS B O 1
ATOM 2033 N N . ALA B 1 90 ? 16.125 -25.578 -4.309 1 56.47 90 ALA B N 1
ATOM 2034 C CA . ALA B 1 90 ? 16.922 -26.719 -4.777 1 56.47 90 ALA B CA 1
ATOM 2035 C C . ALA B 1 90 ? 18.359 -26.609 -4.305 1 56.47 90 ALA B C 1
ATOM 2037 O O . ALA B 1 90 ? 19.031 -27.625 -4.113 1 56.47 90 ALA B O 1
ATOM 2038 N N . LYS B 1 91 ? 18.984 -25.344 -4.434 1 54.78 91 LYS B N 1
ATOM 2039 C CA . LYS B 1 91 ? 20.375 -25.156 -4.055 1 54.78 91 LYS B CA 1
ATOM 2040 C C . LYS B 1 91 ? 20.594 -25.5 -2.582 1 54.78 91 LYS B C 1
ATOM 2042 O O . LYS B 1 91 ? 21.734 -25.672 -2.143 1 54.78 91 LYS B O 1
ATOM 2047 N N . GLY B 1 92 ? 19.719 -26.031 -1.75 1 45.31 92 GLY B N 1
ATOM 2048 C CA . GLY B 1 92 ? 19.844 -26.5 -0.377 1 45.31 92 GLY B CA 1
ATOM 2049 C C . GLY B 1 92 ? 19.25 -25.531 0.634 1 45.31 92 GLY B C 1
ATOM 2050 O O . GLY B 1 92 ? 18.797 -24.453 0.269 1 45.31 92 GLY B O 1
ATOM 2051 N N . PRO B 1 93 ? 19.219 -26.078 2.076 1 41.19 93 PRO B N 1
ATOM 2052 C CA . PRO B 1 93 ? 18.562 -25.328 3.156 1 41.19 93 PRO B CA 1
ATOM 2053 C C . PRO B 1 93 ? 19.078 -23.906 3.271 1 41.19 93 PRO B C 1
ATOM 2055 O O . PRO B 1 93 ? 20.281 -23.656 3.135 1 41.19 93 PRO B O 1
ATOM 2058 N N . MET B 1 94 ? 18.531 -23 2.713 1 40.62 94 MET B N 1
ATOM 2059 C CA . MET B 1 94 ? 19.031 -21.672 3.039 1 40.62 94 MET B CA 1
ATOM 2060 C C . MET B 1 94 ? 19.781 -21.688 4.367 1 40.62 94 MET B C 1
ATOM 2062 O O . MET B 1 94 ? 19.406 -22.391 5.297 1 40.62 94 MET B O 1
A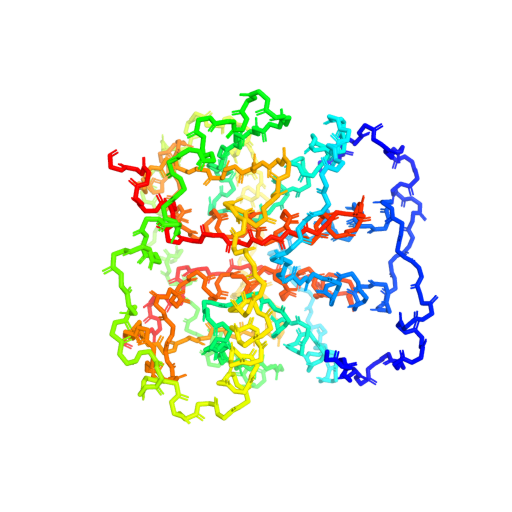TOM 2066 N N . PRO B 1 95 ? 21.062 -21.438 4.512 1 37.47 95 PRO B N 1
ATOM 2067 C CA . PRO B 1 95 ? 21.578 -21.516 5.875 1 37.47 95 PRO B CA 1
ATOM 2068 C C . PRO B 1 95 ? 20.484 -21.422 6.934 1 37.47 95 PRO B C 1
ATOM 2070 O O . PRO B 1 95 ? 19.375 -20.953 6.645 1 37.47 95 PRO B O 1
ATOM 2073 N N . LYS B 1 96 ? 20.828 -21.797 8.328 1 32.34 96 LYS B N 1
ATOM 2074 C CA . LYS B 1 96 ? 19.984 -21.812 9.523 1 32.34 96 LYS B CA 1
ATOM 2075 C C . LYS B 1 96 ? 18.984 -20.672 9.523 1 32.34 96 LYS B C 1
ATOM 2077 O O . LYS B 1 96 ? 19.281 -19.578 9.992 1 32.34 96 LYS B O 1
ATOM 2082 N N . PHE B 1 97 ? 18.406 -20.594 8.602 1 35.28 97 PHE B N 1
ATOM 2083 C CA . PHE B 1 97 ? 17.266 -19.688 8.68 1 35.28 97 PHE B CA 1
ATOM 2084 C C . PHE B 1 97 ? 16.531 -19.844 10.008 1 35.28 97 PHE B C 1
ATOM 2086 O O . PHE B 1 97 ? 15.836 -18.938 10.461 1 35.28 97 PHE B O 1
ATOM 2093 N N . ALA B 1 98 ? 16.547 -21.109 10.539 1 35.44 98 ALA B N 1
ATOM 2094 C CA . ALA B 1 98 ? 16.078 -21.438 11.883 1 35.44 98 ALA B CA 1
ATOM 2095 C C . ALA B 1 98 ? 16.812 -20.625 12.945 1 35.44 98 ALA B C 1
ATOM 2097 O O . ALA B 1 98 ? 16.234 -20.266 13.977 1 35.44 98 ALA B O 1
ATOM 2098 N N . THR B 1 99 ? 18.125 -20.672 12.844 1 32.84 99 THR B N 1
ATOM 2099 C CA . THR B 1 99 ? 18.906 -19.891 13.805 1 32.84 99 THR B CA 1
ATOM 2100 C C . THR B 1 99 ? 18.547 -18.406 13.719 1 32.84 99 THR B C 1
ATOM 2102 O O . THR B 1 99 ? 18.578 -17.703 14.727 1 32.84 99 THR B O 1
ATOM 2105 N N . LEU B 1 100 ? 18.359 -18.047 12.586 1 33.81 100 LEU B N 1
ATOM 2106 C CA . LEU B 1 100 ? 18.062 -16.625 12.383 1 33.81 100 LEU B CA 1
ATOM 2107 C C . LEU B 1 100 ? 16.672 -16.281 12.93 1 33.81 100 LEU B C 1
ATOM 2109 O O . LEU B 1 100 ? 16.438 -15.141 13.336 1 33.81 100 LEU B O 1
ATOM 2113 N N . PHE B 1 101 ? 15.734 -17.219 12.891 1 37 101 PHE B N 1
ATOM 2114 C CA . PHE B 1 101 ? 14.367 -17.016 13.344 1 37 101 PHE B CA 1
ATOM 2115 C C . PHE B 1 101 ? 14.227 -17.375 14.812 1 37 101 PHE B C 1
ATOM 2117 O O . PHE B 1 101 ? 13.18 -17.875 15.234 1 37 101 PHE B O 1
ATOM 2124 N N . LYS B 1 102 ? 15.188 -17.547 15.555 1 30.78 102 LYS B N 1
ATOM 2125 C CA . LYS B 1 102 ? 14.977 -17.812 16.984 1 30.78 102 LYS B CA 1
ATOM 2126 C C . LYS B 1 102 ? 13.984 -16.812 17.578 1 30.78 102 LYS B C 1
ATOM 2128 O O . LYS B 1 102 ? 13.203 -17.172 18.453 1 30.78 102 LYS B O 1
ATOM 2133 N N . LYS B 1 103 ? 14.25 -15.602 17.469 1 36.44 103 LYS B N 1
ATOM 2134 C CA . LYS B 1 103 ? 13.539 -14.75 18.422 1 36.44 103 LYS B CA 1
ATOM 2135 C C . LYS B 1 103 ? 12.086 -14.539 17.984 1 36.44 103 LYS B C 1
ATOM 2137 O O . LYS B 1 103 ? 11.25 -14.109 18.781 1 36.44 103 LYS B O 1
ATOM 2142 N N . GLY B 1 104 ? 11.711 -14.062 16.812 1 37.25 104 GLY B N 1
ATOM 2143 C CA . GLY B 1 104 ? 10.273 -13.859 16.906 1 37.25 104 GLY B CA 1
ATOM 2144 C C . GLY B 1 104 ? 9.484 -15.156 16.922 1 37.25 104 GLY B C 1
ATOM 2145 O O . GLY B 1 104 ? 9.461 -15.883 15.93 1 37.25 104 GLY B O 1
ATOM 2146 N N . ARG B 1 105 ? 9.391 -15.734 18.016 1 38.72 105 ARG B N 1
ATOM 2147 C CA . ARG B 1 105 ? 8.727 -17 18.328 1 38.72 105 ARG B CA 1
ATOM 2148 C C . ARG B 1 105 ? 7.547 -17.25 17.406 1 38.72 105 ARG B C 1
ATOM 2150 O O . ARG B 1 105 ? 7.371 -18.344 16.891 1 38.72 105 ARG B O 1
ATOM 2157 N N . TRP B 1 106 ? 6.711 -16.203 17.359 1 39.31 106 TRP B N 1
ATOM 2158 C CA . TRP B 1 106 ? 5.465 -16.406 16.625 1 39.31 106 TRP B CA 1
ATOM 2159 C C . TRP B 1 106 ? 5.73 -16.578 15.133 1 39.31 106 TRP B C 1
ATOM 2161 O O . TRP B 1 106 ? 5.145 -17.438 14.484 1 39.31 106 TRP B O 1
ATOM 2171 N N . PHE B 1 107 ? 6.68 -15.922 14.516 1 40.31 107 PHE B N 1
ATOM 2172 C CA . PHE B 1 107 ? 7.008 -16.016 13.102 1 40.31 107 PHE B CA 1
ATOM 2173 C C . PHE B 1 107 ? 7.645 -17.359 12.781 1 40.31 107 PHE B C 1
ATOM 2175 O O . PHE B 1 107 ? 7.281 -18.016 11.797 1 40.31 107 PHE B O 1
ATOM 2182 N N . MET B 1 108 ? 8.484 -17.766 13.609 1 43.16 108 MET B N 1
ATOM 2183 C CA . MET B 1 108 ? 9.094 -19.078 13.469 1 43.16 108 MET B CA 1
ATOM 2184 C C . MET B 1 108 ? 8.031 -20.172 13.547 1 43.16 108 MET B C 1
ATOM 2186 O O . MET B 1 108 ? 8.102 -21.172 12.812 1 43.16 108 MET B O 1
ATOM 2190 N N . GLU B 1 109 ? 7.246 -19.906 14.555 1 42.31 109 GLU B N 1
ATOM 2191 C CA . GLU B 1 109 ? 6.152 -20.875 14.641 1 42.31 109 GLU B CA 1
ATOM 2192 C C . GLU B 1 109 ? 5.27 -20.812 13.398 1 42.31 109 GLU B C 1
ATOM 2194 O O . GLU B 1 109 ? 4.879 -21.844 12.852 1 42.31 109 GLU B O 1
ATOM 2199 N N . LYS B 1 110 ? 5.02 -19.562 12.93 1 43.78 110 LYS B N 1
ATOM 2200 C CA . LYS B 1 110 ? 4.168 -19.438 11.75 1 43.78 110 LYS B CA 1
ATOM 2201 C C . LYS B 1 110 ? 4.918 -19.844 10.484 1 43.78 110 LYS B C 1
ATOM 2203 O O . LYS B 1 110 ? 4.352 -20.5 9.609 1 43.78 110 LYS B O 1
ATOM 2208 N N . PHE B 1 111 ? 6.156 -19.438 10.32 1 44.34 111 PHE B N 1
ATOM 2209 C CA . PHE B 1 111 ? 7.008 -19.922 9.242 1 44.34 111 PHE B CA 1
ATOM 2210 C C . PHE B 1 111 ? 7.203 -21.438 9.344 1 44.34 111 PHE B C 1
ATOM 2212 O O . PHE B 1 111 ? 7.191 -22.125 8.328 1 44.34 111 PHE B O 1
ATOM 2219 N N . ARG B 1 112 ? 7.5 -21.859 10.539 1 43.62 112 ARG B N 1
ATOM 2220 C CA . ARG B 1 112 ? 7.562 -23.297 10.781 1 43.62 112 ARG B CA 1
ATOM 2221 C C . ARG B 1 112 ? 6.254 -23.969 10.398 1 43.62 112 ARG B C 1
ATOM 2223 O O . ARG B 1 112 ? 6.258 -25.062 9.805 1 43.62 112 ARG B O 1
ATOM 2230 N N . MET B 1 113 ? 5.27 -23.25 10.805 1 44.62 113 MET B N 1
ATOM 2231 C CA . MET B 1 113 ? 3.973 -23.812 10.422 1 44.62 113 MET B CA 1
ATOM 2232 C C . MET B 1 113 ? 3.76 -23.703 8.914 1 44.62 113 MET B C 1
ATOM 2234 O O . MET B 1 113 ? 3.197 -24.609 8.297 1 44.62 113 MET B O 1
ATOM 2238 N N . ASP B 1 114 ? 4.121 -22.562 8.383 1 44.47 114 ASP B N 1
ATOM 2239 C CA . ASP B 1 114 ? 4.016 -22.422 6.934 1 44.47 114 ASP B CA 1
ATOM 2240 C C . ASP B 1 114 ? 4.984 -23.344 6.211 1 44.47 114 ASP B C 1
ATOM 2242 O O . ASP B 1 114 ? 4.625 -23.969 5.211 1 44.47 114 ASP B O 1
ATOM 2246 N N . ARG B 1 115 ? 6.227 -23.297 6.633 1 44.31 115 ARG B N 1
ATOM 2247 C CA . ARG B 1 115 ? 7.168 -24.266 6.09 1 44.31 115 ARG B CA 1
ATOM 2248 C C . ARG B 1 115 ? 6.719 -25.703 6.387 1 44.31 115 ARG B C 1
ATOM 2250 O O . ARG B 1 115 ? 6.832 -26.578 5.535 1 44.31 115 ARG B O 1
ATOM 2257 N N . ALA B 1 116 ? 6.508 -25.969 7.645 1 42.16 116 ALA B N 1
ATOM 2258 C CA . ALA B 1 116 ? 6.02 -27.312 7.957 1 42.16 116 ALA B CA 1
ATOM 2259 C C . ALA B 1 116 ? 4.77 -27.641 7.141 1 42.16 116 ALA B C 1
ATOM 2261 O O . ALA B 1 116 ? 4.609 -28.766 6.668 1 42.16 116 ALA B O 1
ATOM 2262 N N . SER B 1 117 ? 3.908 -26.719 7.125 1 42.94 117 SER B N 1
ATOM 2263 C CA . SER B 1 117 ? 2.748 -27.031 6.293 1 42.94 117 SER B CA 1
ATOM 2264 C C . SER B 1 117 ? 3.119 -27.047 4.816 1 42.94 117 SER B C 1
ATOM 2266 O O . SER B 1 117 ? 2.582 -27.844 4.047 1 42.94 117 SER B O 1
ATOM 2268 N N . HIS B 1 118 ? 3.963 -26.078 4.41 1 44.12 118 HIS B N 1
ATOM 2269 C CA . HIS B 1 118 ? 4.375 -26.141 3.012 1 44.12 118 HIS B CA 1
ATOM 2270 C C . HIS B 1 118 ? 5.48 -27.172 2.809 1 44.12 118 HIS B C 1
ATOM 2272 O O . HIS B 1 118 ? 5.727 -27.594 1.681 1 44.12 118 HIS B O 1
ATOM 2278 N N . GLN B 1 119 ? 6.445 -27.312 3.709 1 42.22 119 GLN B N 1
ATOM 2279 C CA . GLN B 1 119 ? 7.383 -28.406 3.486 1 42.22 119 GLN B CA 1
ATOM 2280 C C . GLN B 1 119 ? 6.664 -29.656 2.98 1 42.22 119 GLN B C 1
ATOM 2282 O O . GLN B 1 119 ? 7.16 -30.344 2.09 1 42.22 119 GLN B O 1
ATOM 2287 N N . GLU B 1 120 ? 5.82 -30.266 3.953 1 44.47 120 GLU B N 1
ATOM 2288 C CA . GLU B 1 120 ? 5.504 -31.578 3.422 1 44.47 120 GLU B CA 1
ATOM 2289 C C . GLU B 1 120 ? 4.812 -31.484 2.064 1 44.47 120 GLU B C 1
ATOM 2291 O O . GLU B 1 120 ? 4.84 -32.438 1.275 1 44.47 120 GLU B O 1
ATOM 2296 N N . LYS B 1 121 ? 3.943 -30.469 1.843 1 50.81 121 LYS B N 1
ATOM 2297 C CA . LYS B 1 121 ? 3.344 -30.531 0.514 1 50.81 121 LYS B CA 1
ATOM 2298 C C . LYS B 1 121 ? 4.293 -29.984 -0.549 1 50.81 121 LYS B C 1
ATOM 2300 O O . LYS B 1 121 ? 5.168 -29.172 -0.248 1 50.81 121 LYS B O 1
ATOM 2305 N N . GLU B 1 122 ? 4.402 -30.688 -1.794 1 62.94 122 GLU B N 1
ATOM 2306 C CA . GLU B 1 122 ? 5.156 -30.469 -3.025 1 62.94 122 GLU B CA 1
ATOM 2307 C C . GLU B 1 122 ? 5.133 -29 -3.436 1 62.94 122 GLU B C 1
ATOM 2309 O O . GLU B 1 122 ? 4.062 -28.406 -3.605 1 62.94 122 GLU B O 1
ATOM 2314 N N . TYR B 1 123 ? 6.184 -28.203 -3.143 1 75.19 123 TYR B N 1
ATOM 2315 C CA . TYR B 1 123 ? 6.309 -26.844 -3.637 1 75.19 123 TYR B CA 1
ATOM 2316 C C . TYR B 1 123 ? 5.934 -26.766 -5.109 1 75.19 123 TYR B C 1
ATOM 2318 O O . TYR B 1 123 ? 6.445 -27.531 -5.934 1 75.19 123 TYR B O 1
ATOM 2326 N N . ARG B 1 124 ? 4.984 -26.094 -5.375 1 83.5 124 ARG B N 1
ATOM 2327 C CA . ARG B 1 124 ? 4.648 -25.766 -6.754 1 83.5 124 ARG B CA 1
ATOM 2328 C C . ARG B 1 124 ? 5.328 -24.469 -7.184 1 83.5 124 ARG B C 1
ATOM 2330 O O . ARG B 1 124 ? 5.281 -23.469 -6.461 1 83.5 124 ARG B O 1
ATOM 2337 N N . PRO B 1 125 ? 5.98 -24.5 -8.297 1 85.44 125 PRO B N 1
ATOM 2338 C CA . PRO B 1 125 ? 6.602 -23.266 -8.773 1 85.44 125 PRO B CA 1
ATOM 2339 C C . PRO B 1 125 ? 5.641 -22.078 -8.758 1 85.44 125 PRO B C 1
ATOM 2341 O O . PRO B 1 125 ? 4.48 -22.203 -9.156 1 85.44 125 PRO B O 1
ATOM 2344 N N . LEU B 1 126 ? 6.16 -20.953 -8.211 1 88.44 126 LEU B N 1
ATOM 2345 C CA . LEU B 1 126 ? 5.375 -19.734 -8.07 1 88.44 126 LEU B CA 1
ATOM 2346 C C . LEU B 1 126 ? 4.074 -20.016 -7.324 1 88.44 126 LEU B C 1
ATOM 2348 O O . LEU B 1 126 ? 3.047 -19.391 -7.602 1 88.44 126 LEU B O 1
ATOM 2352 N N . TYR B 1 127 ? 4.105 -21.047 -6.59 1 88.31 127 TYR B N 1
ATOM 2353 C CA . TYR B 1 127 ? 3.018 -21.453 -5.703 1 88.31 127 TYR B CA 1
ATOM 2354 C C . TYR B 1 127 ? 1.776 -21.828 -6.5 1 88.31 127 TYR B C 1
ATOM 2356 O O . TYR B 1 127 ? 0.655 -21.75 -5.992 1 88.31 127 TYR B O 1
ATOM 2364 N N . GLY B 1 128 ? 1.985 -22.109 -7.781 1 91.62 128 GLY B N 1
ATOM 2365 C CA . GLY B 1 128 ? 0.887 -22.531 -8.633 1 91.62 128 GLY B CA 1
ATOM 2366 C C . GLY B 1 128 ? 0.052 -21.375 -9.156 1 91.62 128 GLY B C 1
ATOM 2367 O O . GLY B 1 128 ? -1.078 -21.578 -9.609 1 91.62 128 GLY B O 1
ATOM 2368 N N . ALA B 1 129 ? 0.523 -20.188 -9.047 1 94.44 129 ALA B N 1
ATOM 2369 C CA . ALA B 1 129 ? -0.23 -19.016 -9.484 1 94.44 129 ALA B CA 1
ATOM 2370 C C . ALA B 1 129 ? -0.451 -19.031 -10.992 1 94.44 129 ALA B C 1
ATOM 2372 O O . ALA B 1 129 ? 0.494 -19.219 -11.758 1 94.44 129 ALA B O 1
ATOM 2373 N N . PRO B 1 130 ? -1.639 -18.844 -11.406 1 97.25 130 PRO B N 1
ATOM 2374 C CA . PRO B 1 130 ? -1.922 -18.859 -12.836 1 97.25 130 PRO B CA 1
ATOM 2375 C C . PRO B 1 130 ? -1.572 -17.547 -13.531 1 97.25 130 PRO B C 1
ATOM 2377 O O . PRO B 1 130 ? -1.599 -17.469 -14.758 1 97.25 130 PRO B O 1
ATOM 2380 N N . SER B 1 131 ? -1.29 -16.5 -12.758 1 96.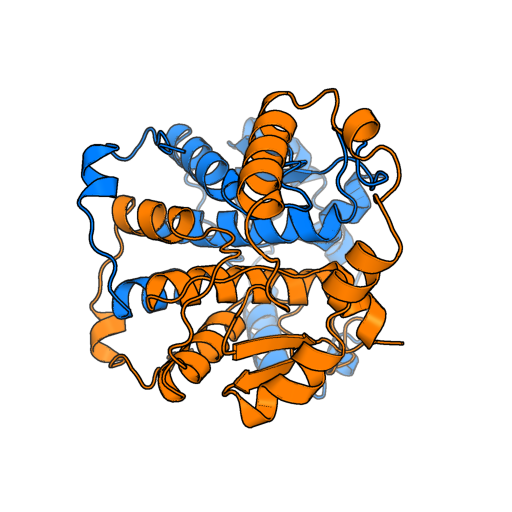88 131 SER B N 1
ATOM 2381 C CA . SER B 1 131 ? -0.966 -15.188 -13.297 1 96.88 131 SER B CA 1
ATOM 2382 C C . SER B 1 131 ? 0.11 -14.5 -12.469 1 96.88 131 SER B C 1
ATOM 2384 O O . SER B 1 131 ? 0.266 -14.789 -11.281 1 96.88 131 SER B O 1
ATOM 2386 N N . LEU B 1 132 ? 0.842 -13.625 -13.102 1 94.62 132 LEU B N 1
ATOM 2387 C CA . LEU B 1 132 ? 1.877 -12.789 -12.5 1 94.62 132 LEU B CA 1
ATOM 2388 C C . LEU B 1 132 ? 1.749 -11.344 -12.969 1 94.62 132 LEU B C 1
ATOM 2390 O O . LEU B 1 132 ? 1.538 -11.094 -14.156 1 94.62 132 LEU B O 1
ATOM 2394 N N . ILE B 1 133 ? 1.741 -10.461 -12.047 1 95.06 133 ILE B N 1
ATOM 2395 C CA . ILE B 1 133 ? 1.835 -9.047 -12.375 1 95.06 133 ILE B CA 1
ATOM 2396 C C . ILE B 1 133 ? 3.17 -8.492 -11.883 1 95.06 133 ILE B C 1
ATOM 2398 O O . ILE B 1 133 ? 3.477 -8.562 -10.688 1 95.06 133 ILE B O 1
ATOM 2402 N N . MET B 1 134 ? 3.938 -7.98 -12.797 1 91.94 134 MET B N 1
ATOM 2403 C CA . MET B 1 134 ? 5.211 -7.348 -12.469 1 91.94 134 MET B CA 1
ATOM 2404 C C . MET B 1 134 ? 5.082 -5.828 -12.484 1 91.94 134 MET B C 1
ATOM 2406 O O . MET B 1 134 ? 4.562 -5.25 -13.445 1 91.94 134 MET B O 1
ATOM 2410 N N . VAL B 1 135 ? 5.48 -5.262 -11.414 1 91.81 135 VAL B N 1
ATOM 2411 C CA . VAL B 1 135 ? 5.531 -3.807 -11.328 1 91.81 135 VAL B CA 1
ATOM 2412 C C . VAL B 1 135 ? 6.973 -3.33 -11.461 1 91.81 135 VAL B C 1
ATOM 2414 O O . VAL B 1 135 ? 7.84 -3.711 -10.672 1 91.81 135 VAL B O 1
ATOM 2417 N N . SER B 1 136 ? 7.227 -2.545 -12.469 1 86.94 136 SER B N 1
ATOM 2418 C CA . SER B 1 136 ? 8.57 -2.059 -12.734 1 86.94 136 SER B CA 1
ATOM 2419 C C . SER B 1 136 ? 8.609 -0.535 -12.812 1 86.94 136 SER B C 1
ATOM 2421 O O . SER B 1 136 ? 7.594 0.099 -13.109 1 86.94 136 SER B O 1
ATOM 2423 N N . THR B 1 137 ? 9.672 -0.038 -12.398 1 83 137 THR B N 1
ATOM 2424 C CA . THR B 1 137 ? 9.891 1.401 -12.5 1 83 137 THR B CA 1
ATOM 2425 C C . THR B 1 137 ? 11.211 1.706 -13.188 1 83 137 THR B C 1
ATOM 2427 O O . THR B 1 137 ? 12.156 0.912 -13.117 1 83 137 THR B O 1
ATOM 2430 N N . ALA B 1 138 ? 11.203 2.826 -13.906 1 75.38 138 ALA B N 1
ATOM 2431 C CA . ALA B 1 138 ? 12.492 3.33 -14.359 1 75.38 138 ALA B CA 1
ATOM 2432 C C . ALA B 1 138 ? 13.383 3.703 -13.188 1 75.38 138 ALA B C 1
ATOM 2434 O O . ALA B 1 138 ? 12.898 3.922 -12.07 1 75.38 138 ALA B O 1
ATOM 2435 N N . PRO B 1 139 ? 14.688 3.627 -13.438 1 71.44 139 PRO B N 1
ATOM 2436 C CA . PRO B 1 139 ? 15.594 4.016 -12.359 1 71.44 139 PRO B CA 1
ATOM 2437 C C . PRO B 1 139 ? 15.328 5.434 -11.844 1 71.44 139 PRO B C 1
ATOM 2439 O O . PRO B 1 139 ? 14.672 6.227 -12.523 1 71.44 139 PRO B O 1
ATOM 2442 N N . ALA B 1 140 ? 15.844 5.559 -10.656 1 65.5 140 ALA B N 1
ATOM 2443 C CA . ALA B 1 140 ? 15.664 6.867 -10.023 1 65.5 140 ALA B CA 1
ATOM 2444 C C . ALA B 1 140 ? 16.203 7.98 -10.914 1 65.5 140 ALA B C 1
ATOM 2446 O O . ALA B 1 140 ? 17.234 7.82 -11.57 1 65.5 140 ALA B O 1
ATOM 2447 N N . CYS B 1 141 ? 15.391 8.773 -11.133 1 60 141 CYS B N 1
ATOM 2448 C CA . CYS B 1 141 ? 15.852 9.969 -11.82 1 60 141 CYS B CA 1
ATOM 2449 C C . CYS B 1 141 ? 15.578 11.219 -10.992 1 60 141 CYS B C 1
ATOM 2451 O O . CYS B 1 141 ? 14.875 11.156 -9.977 1 60 141 CYS B O 1
ATOM 2453 N N . THR B 1 142 ? 16.469 12.109 -11.242 1 55.16 142 THR B N 1
ATOM 2454 C CA . THR B 1 142 ? 16.312 13.391 -10.562 1 55.16 142 THR B CA 1
ATOM 2455 C C . THR B 1 142 ? 14.898 13.945 -10.766 1 55.16 142 THR B C 1
ATOM 2457 O O . THR B 1 142 ? 14.242 13.633 -11.766 1 55.16 142 THR B O 1
ATOM 2460 N N . LEU B 1 143 ? 14.477 14.523 -9.688 1 53.12 143 LEU B N 1
ATOM 2461 C CA . LEU B 1 143 ? 13.18 15.188 -9.766 1 53.12 143 LEU B CA 1
ATOM 2462 C C . LEU B 1 143 ? 13.086 16.031 -11.031 1 53.12 143 LEU B C 1
ATOM 2464 O O . LEU B 1 143 ? 14.016 16.781 -11.359 1 53.12 143 LEU B O 1
ATOM 2468 N N . GLY B 1 144 ? 12.117 15.711 -11.852 1 48.44 144 GLY B N 1
ATOM 2469 C CA . GLY B 1 144 ? 11.953 16.453 -13.094 1 48.44 144 GLY B CA 1
ATOM 2470 C C . GLY B 1 144 ? 12.164 15.586 -14.328 1 48.44 144 GLY B C 1
ATOM 2471 O O . GLY B 1 144 ? 11.812 15.984 -15.438 1 48.44 144 GLY B O 1
ATOM 2472 N N . GLU B 1 145 ? 12.953 14.555 -14.078 1 52.12 145 GLU B N 1
ATOM 2473 C CA . GLU B 1 145 ? 13.039 13.641 -15.219 1 52.12 145 GLU B CA 1
ATOM 2474 C C . GLU B 1 145 ? 11.805 12.75 -15.312 1 52.12 145 GLU B C 1
ATOM 2476 O O . GLU B 1 145 ? 11.336 12.227 -14.297 1 52.12 145 GLU B O 1
ATOM 2481 N N . ASP B 1 146 ? 10.922 12.969 -16.281 1 50.22 146 ASP B N 1
ATOM 2482 C CA . ASP B 1 146 ? 9.555 12.5 -16.516 1 50.22 146 ASP B CA 1
ATOM 2483 C C . ASP B 1 146 ? 9.438 11 -16.25 1 50.22 146 ASP B C 1
ATOM 2485 O O . ASP B 1 146 ? 8.398 10.523 -15.789 1 50.22 146 ASP B O 1
ATOM 2489 N N . GLU B 1 147 ? 10.469 10.344 -16.609 1 54.62 147 GLU B N 1
ATOM 2490 C CA . GLU B 1 147 ? 10.242 8.906 -16.688 1 54.62 147 GLU B CA 1
ATOM 2491 C C . GLU B 1 147 ? 10.602 8.219 -15.375 1 54.62 147 GLU B C 1
ATOM 2493 O O . GLU B 1 147 ? 10.43 7.008 -15.234 1 54.62 147 GLU B O 1
ATOM 2498 N N . CYS B 1 148 ? 11.133 9.195 -14.469 1 57.25 148 CYS B N 1
ATOM 2499 C CA . CYS B 1 148 ? 11.602 8.578 -13.234 1 57.25 148 CYS B CA 1
ATOM 2500 C C . CYS B 1 148 ? 11.336 9.477 -12.039 1 57.25 148 CYS B C 1
ATOM 2502 O O . CYS B 1 148 ? 11.078 10.672 -12.195 1 57.25 148 CYS B O 1
ATOM 2504 N N . GLY B 1 149 ? 10.844 8.961 -10.977 1 60.84 149 GLY B N 1
ATOM 2505 C CA . GLY B 1 149 ? 10.711 9.695 -9.727 1 60.84 149 GLY B CA 1
ATOM 2506 C C . GLY B 1 149 ? 11.875 9.484 -8.781 1 60.84 149 GLY B C 1
ATOM 2507 O O . GLY B 1 149 ? 12.711 8.602 -9.008 1 60.84 149 GLY B O 1
ATOM 2508 N N . PRO B 1 150 ? 12.031 10.383 -7.926 1 65.12 150 PRO B N 1
ATOM 2509 C CA . PRO B 1 150 ? 13.18 10.32 -7.012 1 65.12 150 PRO B CA 1
ATOM 2510 C C . PRO B 1 150 ? 13.156 9.07 -6.129 1 65.12 150 PRO B C 1
ATOM 2512 O O . PRO B 1 150 ? 14.195 8.672 -5.594 1 65.12 150 PRO B O 1
ATOM 2515 N N . TRP B 1 151 ? 12.023 8.438 -6.141 1 78.81 151 TRP B N 1
ATOM 2516 C CA . TRP B 1 151 ? 11.898 7.309 -5.219 1 78.81 151 TRP B CA 1
ATOM 2517 C C . TRP B 1 151 ? 11.219 6.121 -5.902 1 78.81 151 TRP B C 1
ATOM 2519 O O . TRP B 1 151 ? 10.188 5.641 -5.441 1 78.81 151 TRP B O 1
ATOM 2529 N N . PRO B 1 152 ? 11.844 5.586 -6.879 1 79.88 152 PRO B N 1
ATOM 2530 C CA . PRO B 1 152 ? 11.188 4.559 -7.691 1 79.88 152 PRO B CA 1
ATOM 2531 C C . PRO B 1 152 ? 10.828 3.312 -6.887 1 79.88 152 PRO B C 1
ATOM 2533 O O . PRO B 1 152 ? 9.766 2.719 -7.102 1 79.88 152 PRO B O 1
ATOM 2536 N N . HIS B 1 153 ? 11.656 2.904 -5.953 1 80.88 153 HIS B N 1
ATOM 2537 C CA . HIS B 1 153 ? 11.383 1.704 -5.172 1 80.88 153 HIS B CA 1
ATOM 2538 C C . HIS B 1 153 ? 10.172 1.902 -4.262 1 80.88 153 HIS B C 1
ATOM 2540 O O . HIS B 1 153 ? 9.344 1.003 -4.125 1 80.88 153 HIS B O 1
ATOM 2546 N N . GLN B 1 154 ? 10.133 3.086 -3.729 1 86.31 154 GLN B N 1
ATOM 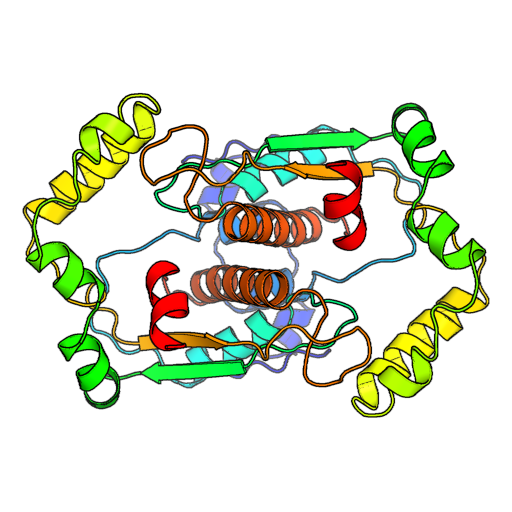2547 C CA . GLN B 1 154 ? 8.984 3.408 -2.889 1 86.31 154 GLN B CA 1
ATOM 2548 C C . GLN B 1 154 ? 7.707 3.488 -3.715 1 86.31 154 GLN B C 1
ATOM 2550 O O . GLN B 1 154 ? 6.668 2.953 -3.316 1 86.31 154 GLN B O 1
ATOM 2555 N N . ASP B 1 155 ? 7.828 4.117 -4.836 1 87.25 155 ASP B N 1
ATOM 2556 C CA . ASP B 1 155 ? 6.672 4.258 -5.719 1 87.25 155 ASP B CA 1
ATOM 2557 C C . ASP B 1 155 ? 6.148 2.893 -6.16 1 87.25 155 ASP B C 1
ATOM 2559 O O . ASP B 1 155 ? 4.941 2.656 -6.152 1 87.25 155 ASP B O 1
ATOM 2563 N N . ALA B 1 156 ? 7.055 2.027 -6.492 1 89.25 156 ALA B N 1
ATOM 2564 C CA . ALA B 1 156 ? 6.656 0.679 -6.891 1 89.25 156 ALA B CA 1
ATOM 2565 C C . ALA B 1 156 ? 6.012 -0.068 -5.727 1 89.25 156 ALA B C 1
ATOM 2567 O O . ALA B 1 156 ? 5.047 -0.812 -5.918 1 89.25 156 ALA B O 1
ATOM 2568 N N . SER B 1 157 ? 6.578 0.111 -4.551 1 91.12 157 SER B N 1
ATOM 2569 C CA . SER B 1 157 ? 6.031 -0.563 -3.377 1 91.12 157 SER B CA 1
ATOM 2570 C C . SER B 1 157 ? 4.609 -0.096 -3.084 1 91.12 157 SER B C 1
ATOM 2572 O O . SER B 1 157 ? 3.75 -0.9 -2.721 1 91.12 157 SER B O 1
ATOM 2574 N N . TYR B 1 158 ? 4.371 1.198 -3.23 1 92.56 158 TYR B N 1
ATOM 2575 C CA . TYR B 1 158 ? 3.018 1.71 -3.053 1 92.56 158 TYR B CA 1
ATOM 2576 C C . TYR B 1 158 ? 2.059 1.075 -4.055 1 92.56 158 TYR B C 1
ATOM 2578 O O . TYR B 1 158 ? 0.953 0.667 -3.691 1 92.56 158 TYR B O 1
ATOM 2586 N N . ALA B 1 159 ? 2.523 1.021 -5.258 1 93.44 159 ALA B N 1
ATOM 2587 C CA . ALA B 1 159 ? 1.703 0.432 -6.312 1 93.44 159 ALA B CA 1
ATOM 2588 C C . ALA B 1 159 ? 1.378 -1.026 -6.004 1 93.44 159 ALA B C 1
ATOM 2590 O O . ALA B 1 159 ? 0.236 -1.463 -6.168 1 93.44 159 ALA B O 1
ATOM 2591 N N . VAL B 1 160 ? 2.334 -1.76 -5.547 1 94.62 160 VAL B N 1
ATOM 2592 C CA . VAL B 1 160 ? 2.146 -3.172 -5.234 1 94.62 160 VAL B CA 1
ATOM 2593 C C . VAL B 1 160 ? 1.156 -3.318 -4.078 1 94.62 160 VAL B C 1
ATOM 2595 O O . VAL B 1 160 ? 0.278 -4.184 -4.113 1 94.62 160 VAL B O 1
ATOM 2598 N N . ALA B 1 161 ? 1.33 -2.516 -3.09 1 95.06 161 ALA B N 1
ATOM 2599 C CA . ALA B 1 161 ? 0.401 -2.578 -1.964 1 95.06 161 ALA B CA 1
ATOM 2600 C C . ALA B 1 161 ? -1.03 -2.311 -2.418 1 95.06 161 ALA B C 1
ATOM 2602 O O . ALA B 1 161 ? -1.956 -3.023 -2.025 1 95.06 161 ALA B O 1
ATOM 2603 N N . HIS B 1 162 ? -1.24 -1.279 -3.229 1 95.81 162 HIS B N 1
ATOM 2604 C CA . HIS B 1 162 ? -2.562 -0.985 -3.77 1 95.81 162 HIS B CA 1
ATOM 2605 C C . HIS B 1 162 ? -3.084 -2.145 -4.609 1 95.81 162 HIS B C 1
ATOM 2607 O O . HIS B 1 162 ? -4.262 -2.496 -4.531 1 95.81 162 HIS B O 1
ATOM 2613 N N . LEU B 1 163 ? -2.168 -2.682 -5.371 1 96.62 163 LEU B N 1
ATOM 2614 C CA . LEU B 1 163 ? -2.504 -3.836 -6.195 1 96.62 163 LEU B CA 1
ATOM 2615 C C . LEU B 1 163 ? -3.018 -4.988 -5.34 1 96.62 163 LEU B C 1
ATOM 2617 O O . LEU B 1 163 ? -4.047 -5.59 -5.656 1 96.62 163 LEU B O 1
ATOM 2621 N N . GLN B 1 164 ? -2.354 -5.27 -4.277 1 96.75 164 GLN B N 1
ATOM 2622 C CA . GLN B 1 164 ? -2.707 -6.395 -3.418 1 96.75 164 GLN B CA 1
ATOM 2623 C C . GLN B 1 164 ? -4.062 -6.176 -2.752 1 96.75 164 GLN B C 1
ATOM 2625 O O . GLN B 1 164 ? -4.879 -7.094 -2.672 1 96.75 164 GLN B O 1
ATOM 2630 N N . ILE B 1 165 ? -4.305 -5 -2.311 1 96.81 165 ILE B N 1
ATOM 2631 C CA . ILE B 1 165 ? -5.574 -4.688 -1.66 1 96.81 165 ILE B CA 1
ATOM 2632 C C . ILE B 1 165 ? -6.703 -4.719 -2.689 1 96.81 165 ILE B C 1
ATOM 2634 O O . ILE B 1 165 ? -7.777 -5.258 -2.424 1 96.81 165 ILE B O 1
ATOM 2638 N N . ALA B 1 166 ? -6.441 -4.152 -3.852 1 96.44 166 ALA B N 1
ATOM 2639 C CA . ALA B 1 166 ? -7.426 -4.184 -4.93 1 96.44 166 ALA B CA 1
ATOM 2640 C C . ALA B 1 166 ? -7.758 -5.621 -5.32 1 96.44 166 ALA B C 1
ATOM 2642 O O . ALA B 1 166 ? -8.93 -5.969 -5.488 1 96.44 166 ALA B O 1
ATOM 2643 N N . ALA B 1 167 ? -6.734 -6.461 -5.504 1 97.56 167 ALA B N 1
ATOM 2644 C CA . ALA B 1 167 ? -6.938 -7.859 -5.867 1 97.56 167 ALA B CA 1
ATOM 2645 C C . ALA B 1 167 ? -7.824 -8.57 -4.848 1 97.56 167 ALA B C 1
ATOM 2647 O O . ALA B 1 167 ? -8.758 -9.281 -5.223 1 97.56 167 ALA B O 1
ATOM 2648 N N . ALA B 1 168 ? -7.527 -8.328 -3.602 1 96.25 168 ALA B N 1
ATOM 2649 C CA . ALA B 1 168 ? -8.336 -8.938 -2.547 1 96.25 168 ALA B CA 1
ATOM 2650 C C . ALA B 1 168 ? -9.797 -8.523 -2.662 1 96.25 168 ALA B C 1
ATOM 2652 O O . ALA B 1 168 ? -10.695 -9.352 -2.537 1 96.25 168 ALA B O 1
ATOM 2653 N N . GLY B 1 169 ? -10.031 -7.254 -2.945 1 96.31 169 GLY B N 1
ATOM 2654 C CA . GLY B 1 169 ? -11.383 -6.742 -3.088 1 96.31 169 GLY B CA 1
ATOM 2655 C C . GLY B 1 169 ? -12.094 -7.266 -4.32 1 96.31 169 GLY B C 1
ATOM 2656 O O . GLY B 1 169 ? -13.328 -7.242 -4.395 1 96.31 169 GLY B O 1
ATOM 2657 N N . LEU B 1 170 ? -11.344 -7.688 -5.254 1 96 170 LEU B N 1
ATOM 2658 C CA . LEU B 1 170 ? -11.914 -8.211 -6.488 1 96 170 LEU B CA 1
ATOM 2659 C C . LEU B 1 170 ? -11.93 -9.734 -6.477 1 96 170 LEU B C 1
ATOM 2661 O O . LEU B 1 170 ? -12.203 -10.367 -7.5 1 96 170 LEU B O 1
ATOM 2665 N N . GLY B 1 171 ? -11.555 -10.32 -5.32 1 94.88 171 GLY B N 1
ATOM 2666 C CA . GLY B 1 171 ? -11.734 -11.75 -5.09 1 94.88 171 GLY B CA 1
ATOM 2667 C C . GLY B 1 171 ? -10.508 -12.562 -5.426 1 94.88 171 GLY B C 1
ATOM 2668 O O . GLY B 1 171 ? -10.594 -13.781 -5.602 1 94.88 171 GLY B O 1
ATOM 2669 N N . LEU B 1 172 ? -9.406 -11.945 -5.617 1 96.94 172 LEU B N 1
ATOM 2670 C CA . LEU B 1 172 ? -8.18 -12.656 -5.949 1 96.94 172 LEU B CA 1
ATOM 2671 C C . LEU B 1 172 ? -7.148 -12.516 -4.832 1 96.94 172 LEU B C 1
ATOM 2673 O O . LEU B 1 172 ? -7.008 -11.438 -4.242 1 96.94 172 LEU B O 1
ATOM 2677 N N . SER B 1 173 ? -6.457 -13.57 -4.449 1 95.31 173 SER B N 1
ATOM 2678 C CA . SER B 1 173 ? -5.348 -13.547 -3.506 1 95.31 173 SER B CA 1
ATOM 2679 C C . SER B 1 173 ? -4.023 -13.281 -4.219 1 95.31 173 SER B C 1
ATOM 2681 O O . SER B 1 173 ? -3.924 -13.445 -5.434 1 95.31 173 SER B O 1
ATOM 2683 N N . THR B 1 174 ? -3.092 -12.836 -3.514 1 95.75 174 THR B N 1
ATOM 2684 C CA . THR B 1 174 ? -1.783 -12.531 -4.082 1 95.75 174 THR B CA 1
ATOM 2685 C C . THR B 1 174 ? -0.667 -13 -3.156 1 95.75 174 THR B C 1
ATOM 2687 O O . THR B 1 174 ? -0.917 -13.359 -2.002 1 95.75 174 THR B O 1
ATOM 2690 N N . CYS B 1 175 ? 0.5 -13.086 -3.619 1 91 175 CYS B N 1
ATOM 2691 C CA . CYS B 1 175 ? 1.738 -13.289 -2.873 1 91 175 CYS B CA 1
ATOM 2692 C C . CYS B 1 175 ? 2.881 -12.484 -3.484 1 91 175 CYS B C 1
ATOM 2694 O O . CYS B 1 175 ? 3.156 -12.602 -4.68 1 91 175 CYS B O 1
ATOM 2696 N N . GLU B 1 176 ? 3.416 -11.609 -2.678 1 87.81 176 GLU B N 1
ATOM 2697 C CA . GLU B 1 176 ? 4.551 -10.828 -3.154 1 87.81 176 GLU B CA 1
ATOM 2698 C C . GLU B 1 176 ? 5.832 -11.656 -3.154 1 87.81 176 GLU B C 1
ATOM 2700 O O . GLU B 1 176 ? 6.156 -12.312 -2.158 1 87.81 176 GLU B O 1
ATOM 2705 N N . LEU B 1 177 ? 6.531 -11.641 -4.27 1 76.94 177 LEU B N 1
ATOM 2706 C CA . LEU B 1 177 ? 7.824 -12.305 -4.402 1 76.94 177 LEU B CA 1
ATOM 2707 C C . LEU B 1 177 ? 8.938 -11.281 -4.594 1 76.94 177 LEU B C 1
ATOM 2709 O O . LEU B 1 177 ? 9.07 -10.695 -5.672 1 76.94 177 LEU B O 1
ATOM 2713 N N . SER B 1 178 ? 9.375 -10.344 -3.631 1 60.28 178 SER B N 1
ATOM 2714 C CA . SER B 1 178 ? 10.328 -9.242 -3.746 1 60.28 178 SER B CA 1
ATOM 2715 C C . SER B 1 178 ? 11.688 -9.742 -4.219 1 60.28 178 SER B C 1
ATOM 2717 O O . SER B 1 178 ? 12.422 -9.008 -4.891 1 60.28 178 SER B O 1
ATOM 2719 N N . MET B 1 179 ? 12.227 -10.859 -3.771 1 50.88 179 MET B N 1
ATOM 2720 C CA . MET B 1 179 ? 13.555 -11.336 -4.172 1 50.88 179 MET B CA 1
ATOM 2721 C C . MET B 1 179 ? 13.648 -11.453 -5.691 1 50.88 179 MET B C 1
ATOM 2723 O O . MET B 1 179 ? 14.727 -11.305 -6.262 1 50.88 179 MET B O 1
ATOM 2727 N N . MET B 1 180 ? 12.664 -11.695 -6.242 1 43.25 180 MET B N 1
ATOM 2728 C CA . MET B 1 180 ? 12.688 -11.953 -7.68 1 43.25 180 MET B CA 1
ATOM 2729 C C . MET B 1 180 ? 12.875 -10.664 -8.469 1 43.25 180 MET B C 1
ATOM 2731 O O . MET B 1 180 ? 13.523 -10.656 -9.508 1 43.25 180 MET B O 1
ATOM 2735 N N . ALA B 1 181 ? 12.266 -9.516 -8.047 1 45.28 181 ALA B N 1
ATOM 2736 C CA . ALA B 1 181 ? 12.375 -8.312 -8.859 1 45.28 181 ALA B CA 1
ATOM 2737 C C . ALA B 1 181 ? 13.82 -7.84 -8.961 1 45.28 181 ALA B C 1
ATOM 2739 O O . ALA B 1 181 ? 14.234 -7.305 -9.992 1 45.28 181 ALA B O 1
ATOM 2740 N N . VAL B 1 182 ? 14.648 -7.957 -7.992 1 39.47 182 VAL B N 1
ATOM 2741 C CA . VAL B 1 182 ? 16.062 -7.582 -8.055 1 39.47 182 VAL B CA 1
ATOM 2742 C C . VAL B 1 182 ? 16.766 -8.438 -9.102 1 39.47 182 VAL B C 1
ATOM 2744 O O . VAL B 1 182 ? 17.594 -7.938 -9.859 1 39.47 182 VAL B O 1
ATOM 2747 N N . GLU B 1 183 ? 16.453 -9.641 -9.109 1 39.78 183 GLU B N 1
ATOM 2748 C CA . GLU B 1 183 ? 17.234 -10.531 -9.969 1 39.78 183 GLU B CA 1
ATOM 2749 C C . GLU B 1 183 ? 16.859 -10.352 -11.438 1 39.78 183 GLU B C 1
ATOM 2751 O O . GLU B 1 183 ? 17.703 -10.484 -12.32 1 39.78 183 GLU B O 1
ATOM 2756 N N . TRP B 1 184 ? 15.609 -10.078 -11.641 1 39.09 184 TRP B N 1
ATOM 2757 C CA . TRP B 1 184 ? 15.281 -10.078 -13.062 1 39.09 184 TRP B CA 1
ATOM 2758 C C . TRP B 1 184 ? 15.828 -8.82 -13.742 1 39.09 184 TRP B C 1
ATOM 2760 O O . TRP B 1 184 ? 15.781 -8.703 -14.969 1 39.09 184 TRP B O 1
ATOM 2770 N N . ASN B 1 185 ? 16.141 -7.852 -12.914 1 38.91 185 ASN B N 1
ATOM 2771 C CA . ASN B 1 185 ? 16.766 -6.691 -13.547 1 38.91 185 ASN B CA 1
ATOM 2772 C C . ASN B 1 185 ? 18.203 -6.984 -13.945 1 38.91 185 ASN B C 1
ATOM 2774 O O . ASN B 1 185 ? 18.922 -6.098 -14.43 1 38.91 185 ASN B O 1
ATOM 2778 N N . LYS B 1 186 ? 18.734 -8.195 -13.594 1 31.84 186 LYS B N 1
ATOM 2779 C CA . LYS B 1 186 ? 20.078 -8.422 -14.109 1 31.84 186 LYS B CA 1
ATOM 2780 C C . LYS B 1 186 ? 20.047 -8.773 -15.594 1 31.84 186 LYS B C 1
ATOM 2782 O O . LYS B 1 186 ? 19.125 -9.445 -16.062 1 31.84 186 LYS B O 1
#

Foldseek 3Di:
DQQDAPVDDSVRVVPDDDDPVNVCCLLVLADADLADDLDWDDPSLLVSLLSQLLPFDDAVSLSQKDKDKQAACVSCVVCQVPQVVVVVVVVDDPPCPVVVPPPVVVVCVVVCVVCVVVVVPDRRRVSNDRMDMDIDGDDADDPPPSNHHNCRVVSSVRSVSSSRSSCSVSPHYHHDDVVVVVVVVD/DQQDAPVDDSVRVVPDDDDPVNVCCLLVLADADLADDLDWDDPSLLVSLLSQLLVFDDAVSLSQKDKDKQAACVSCVVCQVPQVVVVVVVVDDPPCPVVVPPPVVVVCVVVCVVCVVVVVPDRRRVSNDRMDMDIDGDDADDPPPSNHHNCRVVSSVRSVSSSRSSCSVSPHYHHDDVVVVVVVVD

Sequence (372 aa):
VAMHLSTVAAEEVRETEITPAMAAKLVGLRMSTRNFKADVPAANVLTDIVSLASCAPSGAGCDPCRYTVVSGPDAMAPLVDNDPIAKMKAKGPMPKFATLFKKGRWFMEKFRMDRASHQEKEYRPLYGAPSLIMVSTAPACTLGEDECGPWPHQDASYAVAHLQIAAAGLGLSTCELSMMAVEWNKVAMHLSTVAAEEVRETEITPAMAAKLVGLRMSTRNFKADVPAANVLTDIVSLASCAPSGAGCDPCRYTVVSGPDAMAPLVDNDPIAKMKAKGPMPKFATLFKKGRWFMEKFRMDRASHQEKEYRPLYGAPSLIMVSTAPACTLGEDECGPWPHQDASYAVAHLQIAAAGLGLSTCELSMMAVEWNK

pLDDT: mean 75.97, std 21.9, range [30.78, 97.75]

Nearest PDB structures (foldseek):
  3eo8-assembly3_E  TM=6.394E-01  e=7.394E-05  Clostridioides difficile 630
  5ko8-assembly2_B-2  TM=6.323E-01  e=8.298E-05  Haliscomenobacter hydrossis DSM 1100
  5ko8-assembly1_A-3  TM=6.389E-01  e=1.173E-04  Haliscomenobacter hydrossis DSM 1100
  4ttb-assembly1_B  TM=6.825E-01  e=7.866E-04  Homo sapiens
  7vqk-assembly1_B  TM=6.328E-01  e=1.672E-02  Streptomyces sp. KIB-H033

Radius of gyration: 21.0 Å; Cα contacts (8 Å, |Δi|>4): 608; chains: 2; bounding box: 44×63×43 Å

InterPro domains:
  IPR000415 Nitroreductase-like [G3DSA:3.40.109.10] (23-185)
  IPR000415 Nitroreductase-like [SSF55469] (27-181)
  IPR029479 Nitroreductase [PF00881] (30-180)

Secondary structure (DSSP, 8-state):
-----SSS-HHHHHHPPPPHHHHHHHHHH--B-SS--SPPPPHHHHHHHHHHHTTS--GGG---EEEEEEESHHHHHHHHHT-HHHHHHHT-S-TTHHHHTSS-HHHHHHHHHHHHHHHHS---GGGG-SEEEEEEEPPP--TT-TT--S-HHHHHHHHHHHHHHHHHHTT--B---HHHHHHHT-/-----SSS-HHHHHHPPPPHHHHHHHHHH--B-SS--SPPPPHHHHHHHHHHHTTS--GGG---EEEEEEESHHHHHHHHHT-HHHHHHHT-S-TTHHHHTSS-HHHHHHHHHHHHHHHHS---GGGG-SEEEEEEEPPP--TT-TT--S-HHHHHHHHHHHHHHHHHHTT--B---HHHHHHHT-